Protein AF-A0A7X8J1Q0-F1 (afdb_monomer_lite)

Structure (mmCIF, N/CA/C/O backbone):
data_AF-A0A7X8J1Q0-F1
#
_entry.id   AF-A0A7X8J1Q0-F1
#
loop_
_atom_site.group_PDB
_atom_site.id
_atom_site.type_symbol
_atom_site.label_atom_id
_atom_site.label_alt_id
_atom_site.label_comp_id
_atom_site.label_asym_id
_atom_site.label_entity_id
_atom_site.label_seq_id
_atom_site.pdbx_PDB_ins_code
_atom_site.Cartn_x
_atom_site.Cartn_y
_atom_site.Cartn_z
_atom_site.occupancy
_atom_site.B_iso_or_equiv
_atom_site.auth_seq_id
_atom_site.auth_comp_id
_atom_site.auth_asym_id
_atom_site.auth_atom_id
_atom_site.pdbx_PDB_model_num
ATOM 1 N N . MET A 1 1 ? -10.891 8.893 -13.726 1.00 70.25 1 MET A N 1
ATOM 2 C CA . MET A 1 1 ? -10.120 7.751 -13.222 1.00 70.25 1 MET A CA 1
ATOM 3 C C . MET A 1 1 ? -11.018 7.133 -12.205 1.00 70.25 1 MET A C 1
ATOM 5 O O . MET A 1 1 ? -11.056 7.596 -11.059 1.00 70.25 1 MET A O 1
ATOM 9 N N . SER A 1 2 ? -11.825 6.200 -12.671 1.00 77.00 2 SER A N 1
ATOM 10 C CA . SER A 1 2 ? -12.877 5.608 -11.888 1.00 77.00 2 SER A CA 1
ATOM 11 C C . SER A 1 2 ? -12.334 4.357 -11.219 1.00 77.00 2 SER A C 1
ATOM 13 O O . SER A 1 2 ? -11.531 3.599 -11.759 1.00 77.00 2 SER A O 1
ATOM 15 N N . VAL A 1 3 ? -12.739 4.186 -9.970 1.00 80.25 3 VAL A N 1
ATOM 16 C CA . VAL A 1 3 ? -12.579 2.913 -9.289 1.00 80.25 3 VAL A CA 1
ATOM 17 C C . VAL A 1 3 ? -13.984 2.402 -9.065 1.00 80.25 3 VAL A C 1
ATOM 19 O O . VAL A 1 3 ? -14.780 3.057 -8.381 1.00 80.25 3 VAL A O 1
ATOM 22 N N . LYS A 1 4 ? -14.296 1.250 -9.640 1.00 81.38 4 LYS A N 1
ATOM 23 C CA . LYS A 1 4 ? -15.624 0.649 -9.577 1.00 81.38 4 LYS A CA 1
ATOM 24 C C . LYS A 1 4 ? -15.552 -0.641 -8.777 1.00 81.38 4 LYS A C 1
ATOM 26 O O . LYS A 1 4 ? -14.692 -1.478 -9.018 1.00 81.38 4 LYS A O 1
ATOM 31 N N . GLU A 1 5 ? -16.432 -0.792 -7.793 1.00 84.94 5 GLU A N 1
ATOM 32 C CA . GLU A 1 5 ? -16.617 -2.090 -7.139 1.00 84.94 5 GLU A CA 1
ATOM 33 C C . GLU A 1 5 ? -17.405 -2.980 -8.108 1.00 84.94 5 GLU A C 1
ATOM 35 O O . GLU A 1 5 ? -18.504 -2.610 -8.521 1.00 84.94 5 GLU A O 1
ATOM 40 N N . LEU A 1 6 ? -16.820 -4.105 -8.522 1.00 77.94 6 LEU A N 1
ATOM 41 C CA . LEU A 1 6 ? -17.455 -5.063 -9.431 1.00 77.94 6 LEU A CA 1
ATOM 42 C C . LEU A 1 6 ? -18.197 -6.164 -8.677 1.00 77.94 6 LEU A C 1
ATOM 44 O O . LEU A 1 6 ? -19.258 -6.604 -9.110 1.00 77.94 6 LEU A O 1
ATOM 48 N N . ALA A 1 7 ? -17.627 -6.624 -7.563 1.00 75.56 7 ALA A N 1
ATOM 49 C CA . ALA A 1 7 ? -18.198 -7.687 -6.751 1.00 75.56 7 ALA A CA 1
ATOM 50 C C . ALA A 1 7 ? -17.800 -7.526 -5.283 1.00 75.56 7 ALA A C 1
ATOM 52 O O . ALA A 1 7 ? -16.732 -7.001 -4.965 1.00 75.56 7 ALA A O 1
ATOM 53 N N . SER A 1 8 ? -18.650 -8.030 -4.393 1.00 81.25 8 SER A N 1
ATOM 54 C CA . SER A 1 8 ? -18.419 -8.048 -2.952 1.00 81.25 8 SER A CA 1
ATOM 55 C C . SER A 1 8 ? -19.031 -9.310 -2.360 1.00 81.25 8 SER A C 1
ATOM 57 O O . SER A 1 8 ? -20.163 -9.667 -2.683 1.00 81.25 8 SER A O 1
ATOM 59 N N . THR A 1 9 ? -18.278 -10.004 -1.513 1.00 72.00 9 THR A N 1
ATOM 60 C CA . THR A 1 9 ? -18.742 -11.192 -0.795 1.00 72.00 9 THR A CA 1
ATOM 61 C C . THR A 1 9 ? -18.182 -11.223 0.624 1.00 72.00 9 THR A C 1
ATOM 63 O O . THR A 1 9 ? -17.178 -10.573 0.927 1.00 72.00 9 THR A O 1
ATOM 66 N N . LYS A 1 10 ? -18.835 -11.973 1.513 1.00 73.50 10 LYS A N 1
ATOM 67 C CA . LYS A 1 10 ? -18.323 -12.272 2.854 1.00 73.50 10 LYS A CA 1
ATOM 68 C C . LYS A 1 10 ? -17.929 -13.742 2.925 1.00 73.50 10 LYS A C 1
ATOM 70 O O . LYS A 1 10 ? -18.765 -14.608 2.691 1.00 73.50 10 LYS A O 1
ATOM 75 N N . LEU A 1 11 ? -16.680 -14.013 3.291 1.00 55.28 11 LEU A N 1
ATOM 76 C CA . LEU A 1 11 ? -16.155 -15.363 3.491 1.00 55.28 11 LEU A CA 1
ATOM 77 C C . LEU A 1 11 ? -15.469 -15.427 4.857 1.00 55.28 11 LEU A C 1
ATOM 79 O O . LEU A 1 11 ? -14.541 -14.666 5.103 1.00 55.28 11 LEU A O 1
ATOM 83 N N . ASN A 1 12 ? -15.922 -16.309 5.753 1.00 55.84 12 ASN A N 1
ATOM 84 C CA . ASN A 1 12 ? -15.346 -16.482 7.098 1.00 55.84 12 ASN A CA 1
ATOM 85 C C . ASN A 1 12 ? -15.169 -15.154 7.865 1.00 55.84 12 ASN A C 1
ATOM 87 O O . ASN A 1 12 ? -14.100 -14.870 8.396 1.00 55.84 12 ASN A O 1
ATOM 91 N N . SER A 1 13 ? -16.208 -14.311 7.870 1.00 56.06 13 SER A N 1
ATOM 92 C CA . SER A 1 13 ? -16.207 -12.961 8.469 1.00 56.06 13 SER A CA 1
ATOM 93 C C . SER A 1 13 ? -15.290 -11.926 7.795 1.00 56.06 13 SER A C 1
ATOM 95 O O . SER A 1 13 ? -15.323 -10.755 8.173 1.00 56.06 13 SER A O 1
ATOM 97 N N . LEU A 1 14 ? -14.544 -12.300 6.752 1.00 53.38 14 LEU A N 1
ATOM 98 C CA . LEU A 1 14 ? -13.766 -11.382 5.923 1.00 53.38 14 LEU A CA 1
ATOM 99 C C . LEU A 1 14 ? -14.629 -10.836 4.787 1.00 53.38 14 LEU A C 1
ATOM 101 O O . LEU A 1 14 ? -15.338 -11.577 4.107 1.00 53.38 14 LEU A O 1
ATOM 105 N N . THR A 1 15 ? -14.557 -9.525 4.568 1.00 64.81 15 THR A N 1
ATOM 106 C CA . THR A 1 15 ? -15.192 -8.885 3.411 1.00 64.81 15 THR A CA 1
ATOM 107 C C . THR A 1 15 ? -14.202 -8.882 2.254 1.00 64.81 15 THR A C 1
ATOM 109 O O . THR A 1 15 ? -13.148 -8.258 2.348 1.00 64.81 15 THR A O 1
ATOM 112 N N . VAL A 1 16 ? -14.543 -9.572 1.168 1.00 64.44 16 VAL A N 1
ATOM 113 C CA . VAL A 1 16 ? -13.736 -9.659 -0.053 1.00 64.44 16 VAL A CA 1
ATOM 114 C C . VAL A 1 16 ? -14.406 -8.824 -1.130 1.00 64.44 16 VAL A C 1
ATOM 116 O O . VAL A 1 16 ? -15.587 -9.012 -1.419 1.00 64.44 16 VAL A O 1
ATOM 119 N N . LYS A 1 17 ? -13.652 -7.901 -1.727 1.00 71.31 17 LYS A N 1
ATOM 120 C CA . LYS A 1 17 ? -14.151 -6.978 -2.746 1.00 71.31 17 LYS A CA 1
ATOM 121 C C . LYS A 1 17 ? -13.265 -7.014 -3.978 1.00 71.31 17 LYS A C 1
ATOM 123 O O . LYS A 1 17 ? -12.043 -6.982 -3.862 1.00 71.31 17 LYS A O 1
ATOM 128 N N . LEU A 1 18 ? -13.897 -7.055 -5.145 1.00 69.44 18 LEU A N 1
ATOM 129 C CA . LEU A 1 18 ? -13.244 -6.923 -6.437 1.00 69.44 18 LEU A CA 1
ATOM 130 C C . LEU A 1 18 ? -13.446 -5.500 -6.945 1.00 69.44 18 LEU A C 1
ATOM 132 O O . LEU A 1 18 ? -14.582 -5.039 -7.073 1.00 69.44 18 LEU A O 1
ATOM 136 N N . PHE A 1 19 ? -12.342 -4.834 -7.264 1.00 73.81 19 PHE A N 1
ATOM 137 C CA . PHE A 1 19 ? -12.351 -3.504 -7.851 1.00 73.81 19 PHE A CA 1
ATOM 138 C C . PHE A 1 19 ? -11.802 -3.543 -9.268 1.00 73.81 19 PHE A C 1
ATOM 140 O O . PHE A 1 19 ? -10.806 -4.207 -9.542 1.00 73.81 19 PHE A O 1
ATOM 147 N N . GLU A 1 20 ? -12.443 -2.780 -10.137 1.00 73.56 20 GLU A N 1
ATOM 148 C CA . GLU A 1 20 ? -11.920 -2.402 -11.436 1.00 73.56 20 GLU A CA 1
ATOM 149 C C . GLU A 1 20 ? -11.358 -0.991 -11.353 1.00 73.56 20 GLU A C 1
ATOM 151 O O . GLU A 1 20 ? -11.940 -0.102 -10.717 1.00 73.56 20 GLU A O 1
ATOM 156 N N . TYR A 1 21 ? -10.195 -0.821 -11.969 1.00 74.94 21 TYR A N 1
ATOM 157 C CA . TYR A 1 21 ? -9.492 0.441 -12.050 1.00 74.94 21 TYR A CA 1
ATOM 158 C C . TYR A 1 21 ? -9.427 0.829 -13.516 1.00 74.94 21 TYR A C 1
ATOM 160 O O . TYR A 1 21 ? -8.667 0.216 -14.265 1.00 74.94 21 TYR A O 1
ATOM 168 N N . ASP A 1 22 ? -10.232 1.812 -13.908 1.00 70.31 22 ASP A N 1
ATOM 169 C CA . ASP A 1 22 ? -10.373 2.172 -15.311 1.00 70.31 22 ASP A CA 1
ATOM 170 C C . ASP A 1 22 ? -9.905 3.604 -15.587 1.00 70.31 22 ASP A C 1
ATOM 172 O O . ASP A 1 22 ? -10.024 4.534 -14.768 1.00 70.31 22 ASP A O 1
ATOM 176 N N . ILE A 1 23 ? -9.307 3.766 -16.762 1.00 73.56 23 ILE A N 1
ATOM 177 C CA . ILE A 1 23 ? -8.795 5.041 -17.245 1.00 73.56 23 ILE A CA 1
ATOM 178 C C . ILE A 1 23 ? -9.824 5.590 -18.222 1.00 73.56 23 ILE A C 1
ATOM 180 O O . ILE A 1 23 ? -9.695 5.484 -19.435 1.00 73.56 23 ILE A O 1
ATOM 184 N N . ASP A 1 24 ? -10.861 6.200 -17.654 1.00 76.69 24 ASP A N 1
ATOM 185 C CA . ASP A 1 24 ? -12.049 6.611 -18.414 1.00 76.69 24 ASP A CA 1
ATOM 186 C C . ASP A 1 24 ? -11.771 7.727 -19.441 1.00 76.69 24 ASP A C 1
ATOM 188 O O . ASP A 1 24 ? -12.593 7.983 -20.317 1.00 76.69 24 ASP A O 1
ATOM 192 N N . ASN A 1 25 ? -10.660 8.464 -19.295 1.00 80.25 25 ASN A N 1
ATOM 193 C CA . ASN A 1 25 ? -10.288 9.574 -20.176 1.00 80.25 25 ASN A CA 1
ATOM 194 C C . ASN A 1 25 ? -8.794 9.949 -20.077 1.00 80.25 25 ASN A C 1
ATOM 196 O O . ASN A 1 25 ? -8.066 9.505 -19.189 1.00 80.25 25 ASN A O 1
ATOM 200 N N . GLU A 1 26 ? -8.342 10.829 -20.972 1.00 81.06 26 GLU A N 1
ATOM 201 C CA . GLU A 1 26 ? -6.948 11.290 -21.056 1.00 81.06 26 GLU A CA 1
ATOM 202 C C . GLU A 1 26 ? -6.466 12.042 -19.801 1.00 81.06 26 GLU A C 1
ATOM 204 O O . GLU A 1 26 ? -5.317 11.884 -19.380 1.00 81.06 26 GLU A O 1
ATOM 209 N N . GLN A 1 27 ? -7.346 12.800 -19.137 1.00 84.12 27 GLN A N 1
ATOM 210 C CA . GLN A 1 27 ? -7.003 13.471 -17.877 1.00 84.12 27 GLN A CA 1
ATOM 211 C C . GLN A 1 27 ? -6.691 12.447 -16.781 1.00 84.12 27 GLN A C 1
ATOM 213 O O . GLN A 1 27 ? -5.693 12.548 -16.079 1.00 84.12 27 GLN A O 1
ATOM 218 N N . SER A 1 28 ? -7.504 11.398 -16.700 1.00 80.25 28 SER A N 1
ATOM 219 C CA . SER A 1 28 ? -7.342 10.286 -15.761 1.00 80.25 28 SER A CA 1
ATOM 220 C C . SER A 1 28 ? -6.009 9.573 -15.940 1.00 80.25 28 SER A C 1
ATOM 222 O O . SER A 1 28 ? -5.351 9.218 -14.963 1.00 80.25 28 SER A O 1
ATOM 224 N N . PHE A 1 29 ? -5.615 9.378 -17.199 1.00 78.75 29 PHE A N 1
ATOM 225 C CA . PHE A 1 29 ? -4.323 8.811 -17.553 1.00 78.75 29 PHE A CA 1
ATOM 226 C C . PHE A 1 29 ? -3.177 9.721 -17.107 1.00 78.75 29 PHE A C 1
ATOM 228 O O . PHE A 1 29 ? -2.198 9.258 -16.520 1.00 78.75 29 PHE A O 1
ATOM 235 N N . THR A 1 30 ? -3.316 11.021 -17.366 1.00 82.12 30 THR A N 1
ATOM 236 C CA . THR A 1 30 ? -2.327 12.036 -17.001 1.00 82.12 30 THR A CA 1
ATOM 237 C C . THR A 1 30 ? -2.135 12.091 -15.488 1.00 82.12 30 THR A C 1
ATOM 239 O O . THR A 1 30 ? -1.001 11.972 -15.026 1.00 82.12 30 THR A O 1
ATOM 242 N N . ASP A 1 31 ? -3.219 12.123 -14.712 1.00 85.12 31 ASP A N 1
ATOM 243 C CA . ASP A 1 31 ? -3.175 12.121 -13.246 1.00 85.12 31 ASP A CA 1
ATOM 244 C C . ASP A 1 31 ? -2.466 10.872 -12.699 1.00 85.12 31 ASP A C 1
ATOM 246 O O . ASP A 1 31 ? -1.634 10.956 -11.791 1.00 85.12 31 ASP A O 1
ATOM 250 N N . LEU A 1 32 ? -2.764 9.692 -13.263 1.00 83.38 32 LEU A N 1
ATOM 251 C CA . LEU A 1 32 ? -2.121 8.441 -12.856 1.00 83.38 32 LEU A CA 1
ATOM 252 C C . LEU A 1 32 ? -0.625 8.463 -13.146 1.00 83.38 32 LEU A C 1
ATOM 254 O O . LEU A 1 32 ? 0.198 8.087 -12.309 1.00 83.38 32 LEU A O 1
ATOM 258 N N . LYS A 1 33 ? -0.270 8.909 -14.350 1.00 80.12 33 LYS A N 1
ATOM 259 C CA . LYS A 1 33 ? 1.114 9.036 -14.786 1.00 80.12 33 LYS A CA 1
ATOM 260 C C . LYS A 1 33 ? 1.877 9.995 -13.878 1.00 80.12 33 LYS A C 1
ATOM 262 O O . LYS A 1 33 ? 2.978 9.663 -13.447 1.00 80.12 33 LYS A O 1
ATOM 267 N N . GLU A 1 34 ? 1.307 11.151 -13.557 1.00 85.12 34 GLU A N 1
ATOM 268 C CA . GLU A 1 34 ? 1.914 12.123 -12.648 1.00 85.12 34 GLU A CA 1
ATOM 269 C C . GLU A 1 34 ? 2.101 11.558 -11.239 1.00 85.12 34 GLU A C 1
ATOM 271 O O . GLU A 1 34 ? 3.189 11.687 -10.668 1.00 85.12 34 GLU A O 1
ATOM 276 N N . TYR A 1 35 ? 1.085 10.871 -10.709 1.00 86.31 35 TYR A N 1
ATOM 277 C CA . TYR A 1 35 ? 1.158 10.181 -9.422 1.00 86.31 35 TYR A CA 1
ATOM 278 C C . TYR A 1 35 ? 2.313 9.171 -9.386 1.00 86.31 35 TYR A C 1
ATOM 280 O O . TYR A 1 35 ? 3.172 9.241 -8.501 1.00 86.31 35 TYR A O 1
ATOM 288 N N . LEU A 1 36 ? 2.395 8.281 -10.380 1.00 81.38 36 LEU A N 1
ATOM 289 C CA . LEU A 1 36 ? 3.453 7.272 -10.458 1.00 81.38 36 LEU A CA 1
ATOM 290 C C . LEU A 1 36 ? 4.834 7.922 -10.613 1.00 81.38 36 LEU A C 1
ATOM 292 O O . LEU A 1 36 ? 5.757 7.591 -9.873 1.00 81.38 36 LEU A O 1
ATOM 296 N N . VAL A 1 37 ? 4.986 8.912 -11.497 1.00 78.25 37 VAL A N 1
ATOM 297 C CA . VAL A 1 37 ? 6.258 9.637 -11.674 1.00 78.25 37 VAL A CA 1
ATOM 298 C C . VAL A 1 37 ? 6.705 10.305 -10.370 1.00 78.25 37 VAL A C 1
ATOM 300 O O . VAL A 1 37 ? 7.896 10.288 -10.039 1.00 78.25 37 VAL A O 1
ATOM 303 N N . LYS A 1 38 ? 5.775 10.887 -9.605 1.00 83.12 38 LYS A N 1
ATOM 304 C CA . LYS A 1 38 ? 6.064 11.489 -8.299 1.00 83.12 38 LYS A CA 1
ATOM 305 C C . LYS A 1 38 ? 6.535 10.438 -7.289 1.00 83.12 38 LYS A C 1
ATOM 307 O O . LYS A 1 38 ? 7.579 10.647 -6.663 1.00 83.12 38 LYS A O 1
ATOM 312 N N . LYS A 1 39 ? 5.829 9.307 -7.176 1.00 82.38 39 LYS A N 1
ATOM 313 C CA . LYS A 1 39 ? 6.200 8.185 -6.294 1.00 82.38 39 LYS A CA 1
ATOM 314 C C . LYS A 1 39 ? 7.593 7.644 -6.618 1.00 82.38 39 LYS A C 1
ATOM 316 O O . LYS A 1 39 ? 8.406 7.431 -5.719 1.00 82.38 39 LYS A O 1
ATOM 321 N N . ILE A 1 40 ? 7.930 7.527 -7.898 1.00 74.50 40 ILE A N 1
ATOM 322 C CA . ILE A 1 40 ? 9.231 7.025 -8.366 1.00 74.50 40 ILE A CA 1
ATOM 323 C C . ILE A 1 40 ? 10.365 7.972 -7.976 1.00 74.50 40 ILE A C 1
ATOM 325 O O . ILE A 1 40 ? 11.361 7.552 -7.385 1.00 74.50 40 ILE A O 1
ATOM 329 N N . LYS A 1 41 ? 10.191 9.275 -8.227 1.00 74.12 41 LYS A N 1
ATOM 330 C CA . LYS A 1 41 ? 11.186 10.292 -7.852 1.00 74.12 41 LYS A CA 1
ATOM 331 C C . LYS A 1 41 ? 11.449 10.320 -6.345 1.00 74.12 41 LYS A C 1
ATOM 333 O O . LYS A 1 41 ? 12.592 10.499 -5.928 1.00 74.12 41 LYS A O 1
ATOM 338 N N . LYS A 1 42 ? 10.406 10.164 -5.527 1.00 74.75 42 LYS A N 1
ATOM 339 C CA . LYS A 1 42 ? 10.502 10.295 -4.067 1.00 74.75 42 LYS A CA 1
ATOM 340 C C . LYS A 1 42 ? 10.967 9.031 -3.355 1.00 74.75 42 LYS A C 1
ATOM 342 O O . LYS A 1 42 ? 11.782 9.135 -2.441 1.00 74.75 42 LYS A O 1
ATOM 347 N N . SER A 1 43 ? 10.511 7.862 -3.802 1.00 69.38 43 SER A N 1
ATOM 348 C CA . SER A 1 43 ? 10.904 6.567 -3.229 1.00 69.38 43 SER A CA 1
ATOM 349 C C . SER A 1 43 ? 12.392 6.275 -3.396 1.00 69.38 43 SER A C 1
ATOM 351 O O . SER A 1 43 ? 12.930 5.429 -2.683 1.00 69.38 43 SER A O 1
ATOM 353 N N . LYS A 1 44 ? 13.073 6.974 -4.321 1.00 65.88 44 LYS A N 1
ATOM 354 C CA . LYS A 1 44 ? 14.489 6.746 -4.637 1.00 65.88 44 LYS A CA 1
ATOM 355 C C . LYS A 1 44 ? 14.744 5.260 -4.903 1.00 65.88 44 LYS A C 1
ATOM 357 O O . LYS A 1 44 ? 15.780 4.727 -4.530 1.00 65.88 44 LYS A O 1
ATOM 362 N N . VAL A 1 45 ? 13.789 4.603 -5.561 1.00 61.91 45 VAL A N 1
ATOM 363 C CA . VAL A 1 45 ? 13.775 3.164 -5.871 1.00 61.91 45 VAL A CA 1
ATOM 364 C C . VAL A 1 45 ? 15.027 2.700 -6.642 1.00 61.91 45 VAL A C 1
ATOM 366 O O . VAL A 1 45 ? 15.369 1.523 -6.612 1.00 61.91 45 VAL A O 1
ATOM 369 N N . HIS A 1 46 ? 15.748 3.632 -7.278 1.00 57.88 46 HIS A N 1
ATOM 370 C CA . HIS A 1 46 ? 17.015 3.399 -7.985 1.00 57.88 46 HIS A CA 1
ATOM 371 C C . HIS A 1 46 ? 18.274 3.779 -7.187 1.00 57.88 46 HIS A C 1
ATOM 373 O O . HIS A 1 46 ? 19.385 3.628 -7.691 1.00 57.88 46 HIS A O 1
ATOM 379 N N . ASN A 1 47 ? 18.142 4.282 -5.957 1.00 59.00 47 ASN A N 1
ATOM 380 C CA . ASN A 1 47 ? 19.285 4.630 -5.119 1.00 59.00 47 ASN A CA 1
ATOM 381 C C . ASN A 1 47 ? 19.798 3.385 -4.405 1.00 59.00 47 ASN A C 1
ATOM 383 O O . ASN A 1 47 ? 19.469 3.119 -3.252 1.00 59.00 47 ASN A O 1
ATOM 387 N N . VAL A 1 48 ? 20.639 2.635 -5.101 1.00 58.28 48 VAL A N 1
ATOM 388 C CA . VAL A 1 48 ? 21.321 1.481 -4.528 1.00 58.28 48 VAL A CA 1
ATOM 389 C C . VAL A 1 48 ? 22.430 1.980 -3.611 1.00 58.28 48 VAL A C 1
ATOM 391 O O . VAL A 1 48 ? 23.295 2.756 -4.023 1.00 58.28 48 VAL A O 1
ATOM 394 N N . ASN A 1 49 ? 22.409 1.556 -2.347 1.00 59.34 49 ASN A N 1
ATOM 395 C CA . ASN A 1 49 ? 23.497 1.849 -1.424 1.00 59.34 49 ASN A CA 1
ATOM 396 C C . ASN A 1 49 ? 24.706 0.961 -1.751 1.00 59.34 49 ASN A C 1
ATOM 398 O O . ASN A 1 49 ? 24.858 -0.141 -1.231 1.00 59.34 49 ASN A O 1
ATOM 402 N N . LEU A 1 50 ? 25.581 1.463 -2.619 1.00 60.59 50 LEU A N 1
ATOM 403 C CA . LEU A 1 50 ? 26.790 0.766 -3.067 1.00 60.59 50 LEU A CA 1
ATOM 404 C C . LEU A 1 50 ? 27.889 0.695 -1.985 1.00 60.59 50 LEU A C 1
ATOM 406 O O . LEU A 1 50 ? 28.938 0.100 -2.213 1.00 60.59 50 LEU A O 1
ATOM 410 N N . ASN A 1 51 ? 27.670 1.267 -0.794 1.00 57.75 51 ASN A N 1
ATOM 411 C CA . ASN A 1 51 ? 28.656 1.250 0.294 1.00 57.75 51 ASN A CA 1
ATOM 412 C C . ASN A 1 51 ? 28.622 -0.032 1.141 1.00 57.75 51 ASN A C 1
ATOM 414 O O . ASN A 1 51 ? 29.428 -0.158 2.060 1.00 57.75 51 ASN A O 1
ATOM 418 N N . TYR A 1 52 ? 27.724 -0.980 0.850 1.00 55.09 52 TYR A N 1
ATOM 419 C CA . TYR A 1 52 ? 27.510 -2.177 1.675 1.00 55.09 52 TYR A CA 1
ATOM 420 C C . TYR A 1 52 ? 28.782 -3.021 1.885 1.00 55.09 52 TYR A C 1
ATOM 422 O O . TYR A 1 52 ? 28.972 -3.605 2.945 1.00 55.09 52 TYR A O 1
ATOM 430 N N . TYR A 1 53 ? 29.699 -3.025 0.913 1.00 58.03 53 TYR A N 1
ATOM 431 C CA . TYR A 1 53 ? 30.941 -3.807 0.970 1.00 58.03 53 TYR A CA 1
ATOM 432 C C . TYR A 1 53 ? 32.196 -2.964 1.255 1.00 58.03 53 TYR A C 1
ATOM 434 O O . TYR A 1 53 ? 33.311 -3.463 1.136 1.00 58.03 53 TYR A O 1
ATOM 442 N N . GLY A 1 54 ? 32.044 -1.688 1.628 1.00 55.31 54 GLY A N 1
ATOM 443 C CA . GLY A 1 54 ? 33.140 -0.736 1.837 1.00 55.31 54 GLY A CA 1
ATOM 444 C C . GLY A 1 54 ? 33.940 -0.961 3.124 1.00 55.31 54 GLY A C 1
ATOM 445 O O . GLY A 1 54 ? 33.952 -0.108 4.007 1.00 55.31 54 GLY A O 1
ATOM 446 N N . SER A 1 55 ? 34.634 -2.093 3.242 1.00 59.62 55 SER A N 1
ATOM 447 C CA . SER A 1 55 ? 35.704 -2.257 4.232 1.00 59.62 55 SER A CA 1
ATOM 448 C C . SER A 1 55 ? 36.851 -1.290 3.914 1.00 59.62 55 SER A C 1
ATOM 450 O O . SER A 1 55 ? 37.293 -1.208 2.766 1.00 59.62 55 SER A O 1
ATOM 452 N N . LYS A 1 56 ? 37.378 -0.593 4.934 1.00 62.19 56 LYS A N 1
ATOM 453 C CA . LYS A 1 56 ? 38.521 0.340 4.808 1.00 62.19 56 LYS A CA 1
ATOM 454 C C . LYS A 1 56 ? 39.785 -0.308 4.213 1.00 62.19 56 LYS A C 1
ATOM 456 O O . LYS A 1 56 ? 40.684 0.412 3.797 1.00 62.19 56 LYS A O 1
ATOM 461 N N . ASN A 1 57 ? 39.839 -1.641 4.160 1.00 70.62 57 ASN A N 1
ATOM 462 C CA . ASN A 1 57 ? 41.001 -2.415 3.723 1.00 70.62 57 ASN A CA 1
ATOM 463 C C . ASN A 1 57 ? 40.924 -2.881 2.257 1.00 70.62 57 ASN A C 1
ATOM 465 O O . ASN A 1 57 ? 41.820 -3.584 1.797 1.00 70.62 57 ASN A O 1
ATOM 469 N N . LEU A 1 58 ? 39.860 -2.546 1.519 1.00 75.25 58 LEU A N 1
ATOM 470 C CA . LEU A 1 58 ? 39.710 -2.961 0.122 1.00 75.25 58 LEU A CA 1
ATOM 471 C C . LEU A 1 58 ? 40.344 -1.961 -0.849 1.00 75.25 58 LEU A C 1
ATOM 473 O O . LEU A 1 58 ? 40.291 -0.749 -0.654 1.00 75.25 58 LEU A O 1
ATOM 477 N N . ASN A 1 59 ? 40.909 -2.483 -1.941 1.00 80.88 59 ASN A N 1
ATOM 478 C CA . ASN A 1 59 ? 41.510 -1.671 -2.997 1.00 80.88 59 ASN A CA 1
ATOM 479 C C . ASN A 1 59 ? 40.459 -0.714 -3.619 1.00 80.88 59 ASN A C 1
ATOM 481 O O . ASN A 1 59 ? 39.451 -1.194 -4.151 1.00 80.88 59 ASN A O 1
ATOM 485 N N . PRO A 1 60 ? 40.692 0.616 -3.641 1.00 82.00 60 PRO A N 1
ATOM 486 C CA . PRO A 1 60 ? 39.725 1.591 -4.156 1.00 82.00 60 PRO A CA 1
ATOM 487 C C . PRO A 1 60 ? 39.318 1.374 -5.621 1.00 82.00 60 PRO A C 1
ATOM 489 O O . PRO A 1 60 ? 38.166 1.599 -5.995 1.00 82.00 60 PRO A O 1
ATOM 492 N N . THR A 1 61 ? 40.240 0.909 -6.467 1.00 84.38 61 THR A N 1
ATOM 493 C CA . THR A 1 61 ? 39.972 0.616 -7.881 1.00 84.38 61 THR A CA 1
ATOM 494 C C . THR A 1 61 ? 39.052 -0.590 -8.038 1.00 84.38 61 THR A C 1
ATOM 496 O O . THR A 1 61 ? 38.166 -0.579 -8.895 1.00 84.38 61 THR A O 1
ATOM 499 N N . PHE A 1 62 ? 39.230 -1.616 -7.201 1.00 82.38 62 PHE A N 1
ATOM 500 C CA . PHE A 1 62 ? 38.325 -2.762 -7.153 1.00 82.38 62 PHE A CA 1
ATOM 501 C C . PHE A 1 62 ? 36.928 -2.333 -6.696 1.00 82.38 62 PHE A C 1
ATOM 503 O O . PHE A 1 62 ? 35.958 -2.621 -7.391 1.00 82.38 62 PHE A O 1
ATOM 510 N N . VAL A 1 63 ? 36.837 -1.574 -5.596 1.00 78.06 63 VAL A N 1
ATOM 511 C CA . VAL A 1 63 ? 35.561 -1.062 -5.063 1.00 78.06 63 VAL A CA 1
ATOM 512 C C . VAL A 1 63 ? 34.810 -0.257 -6.125 1.00 78.06 63 VAL A C 1
ATOM 514 O O . VAL A 1 63 ? 33.621 -0.479 -6.334 1.00 78.06 63 VAL A O 1
ATOM 517 N N . LYS A 1 64 ? 35.503 0.618 -6.866 1.00 80.38 64 LYS A N 1
ATOM 518 C CA . LYS A 1 64 ? 34.898 1.384 -7.963 1.00 80.38 64 LYS A CA 1
ATOM 519 C C . LYS A 1 64 ? 34.318 0.477 -9.057 1.00 80.38 64 LYS A C 1
ATOM 521 O O . LYS A 1 64 ? 33.146 0.619 -9.394 1.00 80.38 64 LYS A O 1
ATOM 526 N N . LYS A 1 65 ? 35.106 -0.467 -9.589 1.00 81.94 65 LYS A N 1
ATOM 527 C CA . LYS A 1 65 ? 34.647 -1.386 -10.650 1.00 81.94 65 LYS A CA 1
ATOM 528 C C . LYS A 1 65 ? 33.509 -2.293 -10.181 1.00 81.94 65 LYS A C 1
ATOM 530 O O . LYS A 1 65 ? 32.581 -2.551 -10.940 1.00 81.94 65 LYS A O 1
ATOM 535 N N . PHE A 1 66 ? 33.575 -2.768 -8.940 1.00 77.31 66 PHE A N 1
ATOM 536 C CA . PHE A 1 66 ? 32.522 -3.575 -8.335 1.00 77.31 66 PHE A CA 1
ATOM 537 C C . PHE A 1 66 ? 31.218 -2.777 -8.219 1.00 77.31 66 PHE A C 1
ATOM 539 O O . PHE A 1 66 ? 30.181 -3.238 -8.685 1.00 77.31 66 PHE A O 1
ATOM 546 N N . ASN A 1 67 ? 31.281 -1.546 -7.707 1.00 74.94 67 ASN A N 1
ATOM 547 C CA . ASN A 1 67 ? 30.125 -0.656 -7.598 1.00 74.94 67 ASN A CA 1
ATOM 548 C C . ASN A 1 67 ? 29.506 -0.328 -8.965 1.00 74.94 67 ASN A C 1
ATOM 550 O O . ASN A 1 67 ? 28.284 -0.309 -9.089 1.00 74.94 67 ASN A O 1
ATOM 554 N N . GLU A 1 68 ? 30.325 -0.129 -10.002 1.00 77.69 68 GLU A N 1
ATOM 555 C CA . GLU A 1 68 ? 29.850 0.046 -11.381 1.00 77.69 68 GLU A CA 1
ATOM 556 C C . GLU A 1 68 ? 29.107 -1.195 -11.904 1.00 77.69 68 GLU A C 1
ATOM 558 O O . GLU A 1 68 ? 28.075 -1.058 -12.561 1.00 77.69 68 GLU A O 1
ATOM 563 N N . GLN A 1 69 ? 29.600 -2.405 -11.616 1.00 76.38 69 GLN A N 1
ATOM 564 C CA . GLN A 1 69 ? 28.921 -3.648 -12.001 1.00 76.38 69 GLN A CA 1
ATOM 565 C C . GLN A 1 69 ? 27.623 -3.844 -11.221 1.00 76.38 69 GLN A C 1
ATOM 567 O O . GLN A 1 69 ? 26.587 -4.110 -11.821 1.00 76.38 69 GLN A O 1
ATOM 572 N N . VAL A 1 70 ? 27.641 -3.634 -9.904 1.00 72.25 70 VAL A N 1
ATOM 573 C CA . VAL A 1 70 ? 26.436 -3.708 -9.074 1.00 72.25 70 VAL A CA 1
ATOM 574 C C . VAL A 1 70 ? 25.380 -2.729 -9.578 1.00 72.25 70 VAL A C 1
ATOM 576 O O . VAL A 1 70 ? 24.245 -3.143 -9.796 1.00 72.25 70 VAL A O 1
ATOM 579 N N . ALA A 1 71 ? 25.737 -1.469 -9.844 1.00 70.44 71 ALA A N 1
ATOM 580 C CA . ALA A 1 71 ? 24.805 -0.471 -10.371 1.00 70.44 71 ALA A CA 1
ATOM 581 C C . ALA A 1 71 ? 24.160 -0.907 -11.700 1.00 70.44 71 ALA A C 1
ATOM 583 O O . ALA A 1 71 ? 22.957 -0.745 -11.875 1.00 70.44 71 ALA A O 1
ATOM 584 N N . LYS A 1 72 ? 24.927 -1.518 -12.614 1.00 71.25 72 LYS A N 1
ATOM 585 C CA . LYS A 1 72 ? 24.405 -2.016 -13.901 1.00 71.25 72 LYS A CA 1
ATOM 586 C C . LYS A 1 72 ? 23.373 -3.137 -13.764 1.00 71.25 72 LYS A C 1
ATOM 588 O O . LYS A 1 72 ? 22.502 -3.243 -14.617 1.00 71.25 72 LYS A O 1
ATOM 593 N N . ILE A 1 73 ? 23.506 -3.993 -12.751 1.00 66.56 73 ILE A N 1
ATOM 594 C CA . ILE A 1 73 ? 22.625 -5.158 -12.557 1.00 66.56 73 ILE A CA 1
ATOM 595 C C . ILE A 1 73 ? 21.413 -4.773 -11.688 1.00 66.56 73 ILE A C 1
ATOM 597 O O . ILE A 1 73 ? 20.314 -5.287 -11.878 1.00 66.56 73 ILE A O 1
ATOM 601 N N . THR A 1 74 ? 21.607 -3.869 -10.724 1.00 57.72 74 THR A N 1
ATOM 602 C CA . THR A 1 74 ? 20.590 -3.496 -9.725 1.00 57.72 74 THR A CA 1
ATOM 603 C C . THR A 1 74 ? 19.598 -2.442 -10.205 1.00 57.72 74 THR A C 1
ATOM 605 O O . THR A 1 74 ? 18.448 -2.443 -9.762 1.00 57.72 74 THR A O 1
ATOM 608 N N . ILE A 1 75 ? 20.017 -1.556 -11.108 1.00 61.59 75 ILE A N 1
ATOM 609 C CA . ILE A 1 75 ? 19.125 -0.601 -11.761 1.00 61.59 75 ILE A CA 1
ATOM 610 C C . ILE A 1 75 ? 18.384 -1.359 -12.876 1.00 61.59 75 ILE A C 1
ATOM 612 O O . ILE A 1 75 ? 19.044 -2.012 -13.688 1.00 61.59 75 ILE A O 1
ATOM 616 N N . PRO A 1 76 ? 17.039 -1.314 -12.920 1.00 57.03 76 PRO A N 1
ATOM 617 C CA . PRO A 1 76 ? 16.269 -1.900 -14.013 1.00 57.03 76 PRO A CA 1
ATOM 618 C C . PRO A 1 76 ? 16.785 -1.439 -15.391 1.00 57.03 76 PRO A C 1
ATOM 620 O O . PRO A 1 76 ? 17.359 -0.359 -15.533 1.00 57.03 76 PRO A O 1
ATOM 623 N N . GLN A 1 77 ? 16.690 -2.305 -16.402 1.00 56.88 77 GLN A N 1
ATOM 624 C CA . GLN A 1 77 ? 17.180 -1.978 -17.740 1.00 56.88 77 GLN A CA 1
ATOM 625 C C . GLN A 1 77 ? 16.129 -1.165 -18.494 1.00 56.88 77 GLN A C 1
ATOM 627 O O . GLN A 1 77 ? 15.079 -1.702 -18.835 1.00 56.88 77 GLN A O 1
ATOM 632 N N . LYS A 1 78 ? 16.470 0.098 -18.788 1.00 53.00 78 LYS A N 1
ATOM 633 C CA . LYS A 1 78 ? 15.725 1.083 -19.594 1.00 53.00 78 LYS A CA 1
ATOM 634 C C . LYS A 1 78 ? 14.405 0.576 -20.189 1.00 53.00 78 LYS A C 1
ATOM 636 O O . LYS A 1 78 ? 14.361 0.062 -21.309 1.00 53.00 78 LYS A O 1
ATOM 641 N N . ALA A 1 79 ? 13.309 0.891 -19.511 1.00 55.25 79 ALA A N 1
ATOM 642 C CA . ALA A 1 79 ? 12.006 1.006 -20.153 1.00 55.25 79 ALA A CA 1
ATOM 643 C C . ALA A 1 79 ? 12.021 2.101 -21.248 1.00 55.25 79 ALA A C 1
ATOM 645 O O . ALA A 1 79 ? 12.783 3.070 -21.173 1.00 55.25 79 ALA A O 1
ATOM 646 N N . LYS A 1 80 ? 11.129 2.003 -22.252 1.00 51.56 80 LYS A N 1
ATOM 647 C CA . LYS A 1 80 ? 10.942 3.054 -23.285 1.00 51.56 80 LYS A CA 1
ATOM 648 C C . LYS A 1 80 ? 10.679 4.442 -22.680 1.00 51.56 80 LYS A C 1
ATOM 650 O O . LYS A 1 80 ? 10.997 5.452 -23.300 1.00 51.56 80 LYS A O 1
ATOM 655 N N . ILE A 1 81 ? 10.107 4.483 -21.477 1.00 50.38 81 ILE A N 1
ATOM 656 C CA . ILE A 1 81 ? 9.925 5.686 -20.667 1.00 50.38 81 ILE A CA 1
ATOM 657 C C . ILE A 1 81 ? 10.796 5.515 -19.413 1.00 50.38 81 ILE A C 1
ATOM 659 O O . ILE A 1 81 ? 10.444 4.699 -18.562 1.00 50.38 81 ILE A O 1
ATOM 663 N N . PRO A 1 82 ? 11.907 6.262 -19.265 1.00 50.50 82 PRO A N 1
ATOM 664 C CA . PRO A 1 82 ? 12.859 6.079 -18.164 1.00 50.50 82 PRO A CA 1
ATOM 665 C C . PRO A 1 82 ? 12.244 6.212 -16.769 1.00 50.50 82 PRO A C 1
ATOM 667 O O . PRO A 1 82 ? 12.716 5.611 -15.814 1.00 50.50 82 PRO A O 1
ATOM 670 N N . GLN A 1 83 ? 11.174 6.997 -16.638 1.00 46.69 83 GLN A N 1
ATOM 671 C CA . GLN A 1 83 ? 10.455 7.163 -15.380 1.00 46.69 83 GLN A CA 1
ATOM 672 C C . GLN A 1 83 ? 9.649 5.925 -14.991 1.00 46.69 83 GLN A C 1
ATOM 674 O O . GLN A 1 83 ? 9.267 5.845 -13.841 1.00 46.69 83 GLN A O 1
ATOM 679 N N . PHE A 1 84 ? 9.385 4.986 -15.902 1.00 52.66 84 PHE A N 1
ATOM 680 C CA . PHE A 1 84 ? 8.684 3.729 -15.621 1.00 52.66 84 PHE A CA 1
ATOM 681 C C . PHE A 1 84 ? 9.628 2.533 -15.539 1.00 52.66 84 PHE A C 1
ATOM 683 O O . PHE A 1 84 ? 9.188 1.389 -15.610 1.00 52.66 84 PHE A O 1
ATOM 690 N N . ASP A 1 85 ? 10.920 2.787 -15.365 1.00 59.12 85 ASP A N 1
ATOM 691 C CA . ASP A 1 85 ? 11.930 1.750 -15.207 1.00 59.12 85 ASP A CA 1
ATOM 692 C C . ASP A 1 85 ? 11.903 1.156 -13.789 1.00 59.12 85 ASP A C 1
ATOM 694 O O . ASP A 1 85 ? 12.908 1.111 -13.097 1.00 59.12 85 ASP A O 1
ATOM 698 N N . VAL A 1 86 ? 10.720 0.769 -13.307 1.00 62.53 86 VAL A N 1
ATOM 699 C CA . VAL A 1 86 ? 10.462 0.309 -11.939 1.00 62.53 86 VAL A CA 1
ATOM 700 C C . VAL A 1 86 ? 9.957 -1.122 -11.909 1.00 62.53 86 VAL A C 1
ATOM 702 O O . VAL A 1 86 ? 9.261 -1.581 -12.810 1.00 62.53 86 VAL A O 1
ATOM 705 N N . ARG A 1 87 ? 10.289 -1.834 -10.829 1.00 65.38 87 ARG A N 1
ATOM 706 C CA . ARG A 1 87 ? 9.811 -3.200 -10.604 1.00 65.38 87 ARG A CA 1
ATOM 707 C C . ARG A 1 87 ? 8.288 -3.220 -10.461 1.00 65.38 87 ARG A C 1
ATOM 709 O O . ARG A 1 87 ? 7.709 -2.342 -9.815 1.00 65.38 87 ARG A O 1
ATOM 716 N N . ARG A 1 88 ? 7.650 -4.240 -11.038 1.00 63.38 88 ARG A N 1
ATOM 717 C CA . ARG A 1 88 ? 6.192 -4.426 -11.054 1.00 63.38 88 ARG A CA 1
ATOM 718 C C . ARG A 1 88 ? 5.584 -4.359 -9.655 1.00 63.38 88 ARG A C 1
ATOM 720 O O . ARG A 1 88 ? 4.516 -3.783 -9.472 1.00 63.38 88 ARG A O 1
ATOM 727 N N . GLU A 1 89 ? 6.267 -4.921 -8.673 1.00 66.81 89 GLU A N 1
ATOM 728 C CA . GLU A 1 89 ? 5.855 -4.974 -7.275 1.00 66.81 89 GLU A CA 1
ATOM 729 C C . GLU A 1 89 ? 5.645 -3.564 -6.698 1.00 66.81 89 GLU A C 1
ATOM 731 O O . GLU A 1 89 ? 4.666 -3.323 -6.001 1.00 66.81 89 GLU A O 1
ATOM 736 N N . ARG A 1 90 ? 6.477 -2.585 -7.084 1.00 72.88 90 ARG A N 1
ATOM 737 C CA . ARG A 1 90 ? 6.354 -1.191 -6.618 1.00 72.88 90 ARG A CA 1
ATOM 738 C C . ARG A 1 90 ? 5.174 -0.472 -7.234 1.00 72.88 90 ARG A C 1
ATOM 740 O O . ARG A 1 90 ? 4.427 0.209 -6.540 1.00 72.88 90 ARG A O 1
ATOM 747 N N . VAL A 1 91 ? 4.972 -0.671 -8.533 1.00 74.50 91 VAL A N 1
ATOM 748 C CA . VAL A 1 91 ? 3.758 -0.187 -9.194 1.00 74.50 91 VAL A CA 1
ATOM 749 C C . VAL A 1 91 ? 2.538 -0.820 -8.528 1.00 74.50 91 VAL A C 1
ATOM 751 O O . VAL A 1 91 ? 1.558 -0.131 -8.273 1.00 74.50 91 VAL A O 1
ATOM 754 N N . THR A 1 92 ? 2.626 -2.100 -8.161 1.00 75.38 92 THR A N 1
ATOM 755 C CA . THR A 1 92 ? 1.535 -2.826 -7.508 1.00 75.38 92 THR A CA 1
ATOM 756 C C . THR A 1 92 ? 1.185 -2.216 -6.146 1.00 75.38 92 THR A C 1
ATOM 758 O O . THR A 1 92 ? 0.019 -1.935 -5.879 1.00 75.38 92 THR A O 1
ATOM 761 N N . GLU A 1 93 ? 2.180 -1.924 -5.309 1.00 79.25 93 GLU A N 1
ATOM 762 C CA . GLU A 1 93 ? 1.977 -1.227 -4.033 1.00 79.25 93 GLU A CA 1
ATOM 763 C C . GLU A 1 93 ? 1.373 0.163 -4.200 1.00 79.25 93 GLU A C 1
ATOM 765 O O . GLU A 1 93 ? 0.408 0.500 -3.521 1.00 79.25 93 GLU A O 1
ATOM 770 N N . TRP A 1 94 ? 1.917 0.987 -5.098 1.00 84.50 94 TRP A N 1
ATOM 771 C CA . TRP A 1 94 ? 1.435 2.358 -5.266 1.00 84.50 94 TRP A CA 1
ATOM 772 C C . TRP A 1 94 ? 0.019 2.401 -5.827 1.00 84.50 94 TRP A C 1
ATOM 774 O O . TRP A 1 94 ? -0.747 3.294 -5.466 1.00 84.50 94 TRP A O 1
ATOM 784 N N . MET A 1 95 ? -0.340 1.433 -6.672 1.00 83.06 95 MET A N 1
ATOM 785 C CA . MET A 1 95 ? -1.709 1.247 -7.146 1.00 83.06 95 MET A CA 1
ATOM 786 C C . MET A 1 95 ? -2.638 0.786 -6.018 1.00 83.06 95 MET A C 1
ATOM 788 O O . MET A 1 95 ? -3.764 1.275 -5.926 1.00 83.06 95 MET A O 1
ATOM 792 N N . ALA A 1 96 ? -2.170 -0.094 -5.127 1.00 83.50 96 ALA A N 1
ATOM 793 C CA . ALA A 1 96 ? -2.912 -0.494 -3.934 1.00 83.50 96 ALA A CA 1
ATOM 794 C C . ALA A 1 96 ? -3.134 0.689 -2.974 1.00 83.50 96 ALA A C 1
ATOM 796 O O . ALA A 1 96 ? -4.263 0.916 -2.543 1.00 83.50 96 ALA A O 1
ATOM 797 N N . GLN A 1 97 ? -2.099 1.490 -2.697 1.00 87.75 97 GLN A N 1
ATOM 798 C CA . GLN A 1 97 ? -2.217 2.731 -1.921 1.00 87.75 97 GLN A CA 1
ATOM 799 C C . GLN A 1 97 ? -3.263 3.661 -2.544 1.00 87.75 97 GLN A C 1
ATOM 801 O O . GLN A 1 97 ? -4.209 4.057 -1.869 1.00 87.75 97 GLN A O 1
ATOM 806 N N . LEU A 1 98 ? -3.158 3.919 -3.851 1.00 88.06 98 LEU A N 1
ATOM 807 C CA . LEU A 1 98 ? -4.064 4.808 -4.577 1.00 88.06 98 LEU A CA 1
ATOM 808 C C . LEU A 1 98 ? -5.522 4.320 -4.549 1.00 88.06 98 LEU A C 1
ATOM 810 O O . LEU A 1 98 ? -6.450 5.122 -4.430 1.00 88.06 98 LEU A O 1
ATOM 814 N N . LEU A 1 99 ? -5.740 3.004 -4.648 1.00 86.25 99 LEU A N 1
ATOM 815 C CA . LEU A 1 99 ? -7.055 2.386 -4.474 1.00 86.25 99 LEU A CA 1
ATOM 816 C C . LEU A 1 99 ? -7.613 2.674 -3.073 1.00 86.25 99 LEU A C 1
ATOM 818 O O . LEU A 1 99 ? -8.764 3.096 -2.939 1.00 86.25 99 LEU A O 1
ATOM 822 N N . LEU A 1 100 ? -6.804 2.453 -2.036 1.00 88.06 100 LEU A N 1
ATOM 823 C CA . LEU A 1 100 ? -7.214 2.613 -0.643 1.00 88.06 100 LEU A CA 1
ATOM 824 C C . LEU A 1 100 ? -7.441 4.078 -0.251 1.00 88.06 100 LEU A C 1
ATOM 826 O O . LEU A 1 100 ? -8.403 4.375 0.458 1.00 88.06 100 LEU A O 1
ATOM 830 N N . GLU A 1 101 ? -6.634 5.002 -0.766 1.00 89.81 101 GLU A N 1
ATOM 831 C CA . GLU A 1 101 ? -6.847 6.447 -0.626 1.00 89.81 101 GLU A CA 1
ATOM 832 C C . GLU A 1 101 ? -8.205 6.847 -1.208 1.00 89.81 101 GLU A C 1
ATOM 834 O O . GLU A 1 101 ? -9.032 7.447 -0.521 1.00 89.81 101 GLU A O 1
ATOM 839 N N . LYS A 1 102 ? -8.493 6.427 -2.447 1.00 86.50 102 LYS A N 1
ATOM 840 C CA . LYS A 1 102 ? -9.734 6.790 -3.144 1.00 86.50 102 LYS A CA 1
ATOM 841 C C . LYS A 1 102 ? -10.991 6.133 -2.576 1.00 86.50 102 LYS A C 1
ATOM 843 O O . LYS A 1 102 ? -12.060 6.735 -2.647 1.00 86.50 102 LYS A O 1
ATOM 848 N N . LYS A 1 103 ? -10.909 4.888 -2.093 1.00 86.12 103 LYS A N 1
ATOM 849 C CA . LYS A 1 103 ? -12.098 4.112 -1.680 1.00 86.12 103 LYS A CA 1
ATOM 850 C C . LYS A 1 103 ? -12.315 4.013 -0.188 1.00 86.12 103 LYS A C 1
ATOM 852 O O . LYS A 1 103 ? -13.457 3.862 0.236 1.00 86.12 103 LYS A O 1
ATOM 857 N N . TYR A 1 104 ? -11.249 4.087 0.594 1.00 84.75 104 TYR A N 1
ATOM 858 C CA . TYR A 1 104 ? -11.314 3.829 2.025 1.00 84.75 104 TYR A CA 1
ATOM 859 C C . TYR A 1 104 ? -10.869 5.019 2.870 1.00 84.75 104 TYR A C 1
ATOM 861 O O . TYR A 1 104 ? -10.919 4.912 4.094 1.00 84.75 104 TYR A O 1
ATOM 869 N N . ASN A 1 105 ? -10.521 6.158 2.256 1.00 87.75 105 ASN A N 1
ATOM 870 C CA . ASN A 1 105 ? -10.011 7.339 2.957 1.00 87.75 105 ASN A CA 1
ATOM 871 C C . ASN A 1 105 ? -8.771 7.007 3.806 1.00 87.75 105 ASN A C 1
ATOM 873 O O . ASN A 1 105 ? -8.606 7.476 4.936 1.00 87.75 105 ASN A O 1
ATOM 877 N N . CYS A 1 106 ? -7.943 6.101 3.286 1.00 90.50 106 CYS A N 1
ATOM 878 C CA . CYS A 1 106 ? -6.630 5.833 3.843 1.00 90.50 106 CYS A CA 1
ATOM 879 C C . CYS A 1 106 ? -5.673 6.964 3.455 1.00 90.50 106 CYS A C 1
ATOM 881 O O . CYS A 1 106 ? -5.848 7.618 2.434 1.00 90.50 106 CYS A O 1
ATOM 883 N N . MET A 1 107 ? -4.652 7.169 4.271 1.00 90.19 107 MET A N 1
ATOM 884 C CA . MET A 1 107 ? -3.572 8.117 4.063 1.00 90.19 107 MET A CA 1
ATOM 885 C C . MET A 1 107 ? -2.258 7.353 4.165 1.00 90.19 107 MET A C 1
ATOM 887 O O . MET A 1 107 ? -1.988 6.716 5.189 1.00 90.19 107 MET A O 1
ATOM 891 N N . PHE A 1 108 ? -1.451 7.421 3.110 1.00 88.69 108 PHE A N 1
ATOM 892 C CA . PHE A 1 108 ? -0.113 6.840 3.074 1.00 88.69 108 PHE A CA 1
ATOM 893 C C . PHE A 1 108 ? 0.909 7.964 2.950 1.00 88.69 108 PHE A C 1
ATOM 895 O O . PHE A 1 108 ? 0.928 8.702 1.964 1.00 88.69 108 PHE A O 1
ATOM 902 N N . TYR A 1 109 ? 1.765 8.108 3.960 1.00 85.44 109 TYR A N 1
ATOM 903 C CA . TYR A 1 109 ? 2.843 9.089 3.911 1.00 85.44 109 TYR A CA 1
ATOM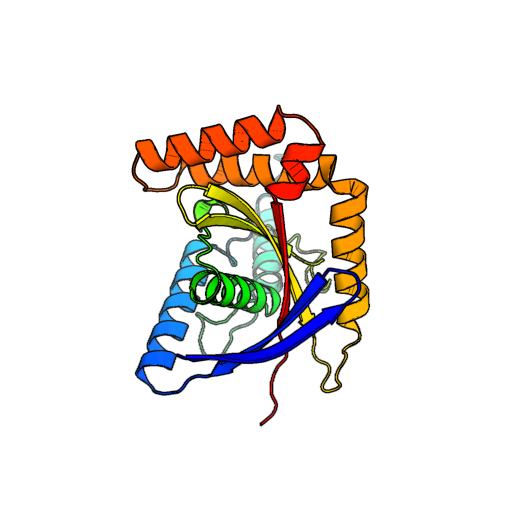 904 C C . TYR A 1 109 ? 4.063 8.489 3.226 1.00 85.44 109 TYR A C 1
ATOM 906 O O . TYR A 1 109 ? 4.589 7.464 3.651 1.00 85.44 109 TYR A O 1
ATOM 914 N N . GLU A 1 110 ? 4.541 9.169 2.189 1.00 78.62 110 GLU A N 1
ATOM 915 C CA . GLU A 1 110 ? 5.686 8.733 1.385 1.00 78.62 110 GLU A CA 1
ATOM 916 C C . GLU A 1 110 ? 6.971 8.616 2.227 1.00 78.62 110 GLU A C 1
ATOM 918 O O . GLU A 1 110 ? 7.852 7.820 1.925 1.00 78.62 110 GLU A O 1
ATOM 923 N N . GLU A 1 111 ? 7.087 9.384 3.311 1.00 79.88 111 GLU A N 1
ATOM 924 C CA . GLU A 1 111 ? 8.189 9.326 4.274 1.00 79.88 111 GLU A CA 1
ATOM 925 C C . GLU A 1 111 ? 8.200 8.035 5.109 1.00 79.88 111 GLU A C 1
ATOM 927 O O . GLU A 1 111 ? 9.243 7.676 5.661 1.00 79.88 111 GLU A O 1
ATOM 932 N N . ALA A 1 112 ? 7.059 7.350 5.199 1.00 77.44 112 ALA A N 1
ATOM 933 C CA . ALA A 1 112 ? 6.913 6.055 5.850 1.00 77.44 112 ALA A CA 1
ATOM 934 C C . ALA A 1 112 ? 6.970 4.876 4.862 1.00 77.44 112 ALA A C 1
ATOM 936 O O . ALA A 1 112 ? 7.009 3.726 5.302 1.00 77.44 112 ALA A O 1
ATOM 937 N N . ASP A 1 113 ? 7.025 5.141 3.549 1.00 73.94 113 ASP A N 1
ATOM 938 C CA . ASP A 1 113 ? 7.237 4.096 2.549 1.00 73.94 113 ASP A CA 1
ATOM 939 C C . ASP A 1 113 ? 8.617 3.444 2.774 1.00 73.94 113 ASP A C 1
ATOM 941 O O . ASP A 1 113 ? 9.648 4.111 2.940 1.00 73.94 113 ASP A O 1
ATOM 945 N N . LYS A 1 114 ? 8.653 2.108 2.769 1.00 68.06 114 LYS A N 1
ATOM 946 C CA . LYS A 1 114 ? 9.887 1.346 2.991 1.00 68.06 114 LYS A CA 1
ATOM 947 C C . LYS A 1 114 ? 10.895 1.639 1.878 1.00 68.06 114 LYS A C 1
ATOM 949 O O . LYS A 1 114 ? 10.630 1.424 0.694 1.00 68.06 114 LYS A O 1
ATOM 954 N N . LYS A 1 115 ? 12.092 2.096 2.259 1.00 63.38 115 LYS A N 1
ATOM 955 C CA . LYS A 1 115 ? 13.209 2.264 1.320 1.00 63.38 115 LYS A CA 1
ATOM 956 C C . LYS A 1 115 ? 13.697 0.897 0.864 1.00 63.38 115 LYS A C 1
ATOM 958 O O . LYS A 1 115 ? 13.955 0.023 1.688 1.00 63.38 115 LYS A O 1
ATOM 963 N N . MET A 1 116 ? 13.904 0.736 -0.437 1.00 56.03 116 MET A N 1
ATOM 964 C CA . MET A 1 116 ? 14.591 -0.442 -0.946 1.00 56.03 116 MET A CA 1
ATOM 965 C C . MET A 1 116 ? 16.097 -0.254 -0.897 1.00 56.03 116 MET A C 1
ATOM 967 O O . MET A 1 116 ? 16.651 0.536 -1.654 1.00 56.03 116 MET A O 1
ATOM 971 N N . ASN A 1 117 ? 16.756 -1.069 -0.086 1.00 53.31 117 ASN A N 1
ATOM 972 C CA . ASN A 1 117 ? 18.117 -1.484 -0.374 1.00 53.31 117 ASN A CA 1
ATOM 973 C C . ASN A 1 117 ? 17.999 -2.878 -0.989 1.00 53.31 117 ASN A C 1
ATOM 975 O O . ASN A 1 117 ? 17.920 -3.855 -0.254 1.00 53.31 117 ASN A O 1
ATOM 979 N N . ILE A 1 118 ? 17.886 -2.983 -2.318 1.00 52.62 118 ILE A N 1
ATOM 980 C CA . ILE A 1 118 ? 17.951 -4.311 -2.937 1.00 52.62 118 ILE A CA 1
ATOM 981 C C . ILE A 1 118 ? 19.393 -4.784 -2.811 1.00 52.62 118 ILE A C 1
ATOM 983 O O . ILE A 1 118 ? 20.302 -4.176 -3.383 1.00 52.62 118 ILE A O 1
ATOM 987 N N . GLU A 1 119 ? 19.600 -5.861 -2.061 1.00 55.72 119 GLU A N 1
ATOM 988 C CA . GLU A 1 119 ? 20.880 -6.545 -2.084 1.00 55.72 119 GLU A CA 1
ATOM 989 C C . GLU A 1 119 ? 21.098 -7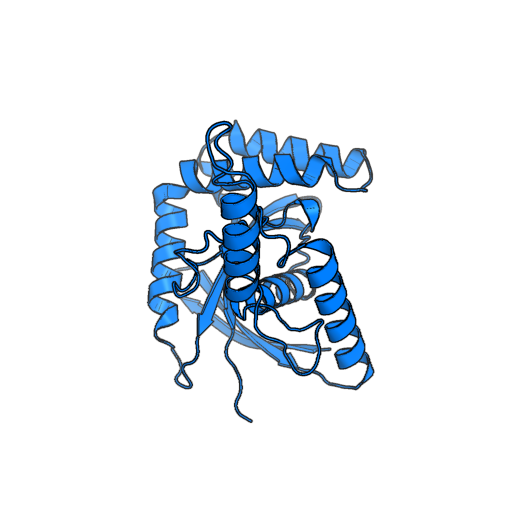.127 -3.493 1.00 55.72 119 GLU A C 1
ATOM 991 O O . GLU A 1 119 ? 20.192 -7.762 -4.041 1.00 55.72 119 GLU A O 1
ATOM 996 N N . PRO A 1 120 ? 22.276 -6.941 -4.116 1.00 53.38 120 PRO A N 1
ATOM 997 C CA . PRO A 1 120 ? 22.520 -7.374 -5.499 1.00 53.38 120 PRO A CA 1
ATOM 998 C C . PRO A 1 120 ? 22.301 -8.877 -5.735 1.00 53.38 120 PRO A C 1
ATOM 1000 O O . PRO A 1 120 ? 22.060 -9.305 -6.860 1.00 53.38 120 PRO A O 1
ATOM 1003 N N . VAL A 1 121 ? 22.364 -9.680 -4.672 1.00 53.06 121 VAL A N 1
ATOM 1004 C CA . VAL A 1 121 ? 22.166 -11.136 -4.693 1.00 53.06 121 VAL A CA 1
ATOM 1005 C C . VAL A 1 121 ? 20.679 -11.519 -4.776 1.00 53.06 121 VAL A C 1
ATOM 1007 O O . VAL A 1 121 ? 20.347 -12.634 -5.166 1.00 53.06 121 VAL A O 1
ATOM 1010 N N . GLU A 1 122 ? 19.762 -10.599 -4.472 1.00 54.00 122 GLU A N 1
ATOM 1011 C CA . GLU A 1 122 ? 18.316 -10.860 -4.432 1.00 54.00 122 GLU A CA 1
ATOM 1012 C C . GLU A 1 122 ? 17.568 -10.341 -5.665 1.00 54.00 122 GLU A C 1
ATOM 1014 O O . GLU A 1 122 ? 16.340 -10.320 -5.702 1.00 54.00 122 GLU A O 1
ATOM 1019 N N . LEU A 1 123 ? 18.293 -9.943 -6.715 1.00 53.03 123 LEU A N 1
ATOM 1020 C CA . LEU A 1 123 ? 17.705 -9.289 -7.883 1.00 53.03 123 LEU A CA 1
ATOM 1021 C C . LEU A 1 123 ? 16.695 -10.151 -8.643 1.00 53.03 123 LEU A C 1
ATOM 1023 O O . LEU A 1 123 ? 15.750 -9.577 -9.186 1.00 53.03 123 LEU A O 1
ATOM 1027 N N . SER A 1 124 ? 16.884 -11.474 -8.657 1.00 47.41 124 SER A N 1
ATOM 1028 C CA . SER A 1 124 ? 15.996 -12.460 -9.287 1.00 47.41 124 SER A CA 1
ATOM 1029 C C . SER A 1 124 ? 14.971 -13.077 -8.333 1.00 47.41 124 SER A C 1
ATOM 1031 O O . SER A 1 124 ? 14.106 -13.826 -8.785 1.00 47.41 124 SER A O 1
ATOM 1033 N N . LYS A 1 125 ? 15.042 -12.794 -7.024 1.00 50.69 125 LYS A N 1
ATOM 1034 C CA . LYS A 1 125 ? 14.012 -13.247 -6.088 1.00 50.69 125 LYS A CA 1
ATOM 1035 C C . LYS A 1 125 ? 12.777 -12.370 -6.256 1.00 50.69 125 LYS A C 1
ATOM 1037 O O . LYS A 1 125 ? 12.873 -11.142 -6.202 1.00 50.69 125 LYS A O 1
ATOM 1042 N N . HIS A 1 126 ? 11.609 -12.999 -6.390 1.00 49.69 126 HIS A N 1
ATOM 1043 C CA . HIS A 1 126 ? 10.357 -12.302 -6.117 1.00 49.69 126 HIS A CA 1
ATOM 1044 C C . HIS A 1 126 ? 10.424 -11.766 -4.690 1.00 49.69 126 HIS A C 1
ATOM 1046 O O . HIS A 1 126 ? 10.684 -12.521 -3.749 1.00 49.69 126 HIS A O 1
ATOM 1052 N N . THR A 1 127 ? 10.256 -10.454 -4.536 1.00 49.72 127 THR A N 1
ATOM 1053 C CA . THR A 1 127 ? 10.243 -9.846 -3.210 1.00 49.72 127 THR A CA 1
ATOM 1054 C C . THR A 1 127 ? 9.049 -10.430 -2.447 1.00 49.72 127 THR A C 1
ATOM 1056 O O . THR A 1 127 ? 7.957 -10.494 -3.020 1.00 49.72 127 THR A O 1
ATOM 1059 N N . PRO A 1 128 ? 9.229 -10.917 -1.202 1.00 52.22 128 PRO A N 1
ATOM 1060 C CA . PRO A 1 128 ? 8.097 -11.332 -0.379 1.00 52.22 128 PRO A CA 1
ATOM 1061 C C . PRO A 1 128 ? 7.098 -10.171 -0.281 1.00 52.22 128 PRO A C 1
ATOM 1063 O O . PRO A 1 128 ? 7.506 -9.014 -0.399 1.00 52.22 128 PRO A O 1
ATOM 1066 N N . GLY A 1 129 ? 5.806 -10.487 -0.131 1.00 57.00 129 GLY A N 1
ATOM 1067 C CA . GLY A 1 129 ? 4.724 -9.497 -0.063 1.00 57.00 129 GLY A CA 1
ATOM 1068 C C . GLY A 1 129 ? 5.098 -8.303 0.814 1.00 57.00 129 GLY A C 1
ATOM 1069 O O . GLY A 1 129 ? 5.795 -8.450 1.820 1.00 57.00 129 GLY A O 1
ATOM 1070 N N . ILE A 1 130 ? 4.718 -7.105 0.376 1.00 65.56 130 ILE A N 1
ATOM 1071 C CA . ILE A 1 130 ? 5.186 -5.876 1.010 1.00 65.56 130 ILE A CA 1
ATOM 1072 C C . ILE A 1 130 ? 4.052 -5.315 1.845 1.00 65.56 130 ILE A C 1
ATOM 1074 O O . ILE A 1 130 ? 3.006 -4.941 1.317 1.00 65.56 130 ILE A O 1
ATOM 1078 N N . ASP A 1 131 ? 4.292 -5.269 3.154 1.00 70.81 131 ASP A N 1
ATOM 1079 C CA . ASP A 1 131 ? 3.435 -4.567 4.098 1.00 70.81 131 ASP A CA 1
ATOM 1080 C C . ASP A 1 131 ? 3.597 -3.070 3.891 1.00 70.81 131 ASP A C 1
ATOM 1082 O O . ASP A 1 131 ? 4.688 -2.516 4.086 1.00 70.81 131 ASP A O 1
ATOM 1086 N N . VAL A 1 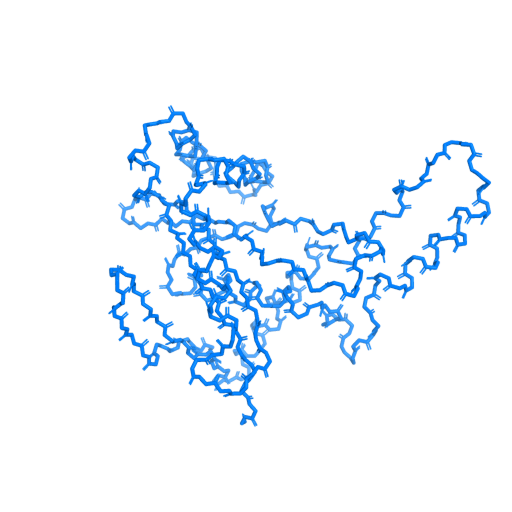132 ? 2.498 -2.435 3.502 1.00 76.50 132 VAL A N 1
ATOM 1087 C CA . VAL A 1 132 ? 2.401 -0.999 3.286 1.00 76.50 132 VAL A CA 1
ATOM 1088 C C . VAL A 1 132 ? 1.564 -0.388 4.416 1.00 76.50 132 VAL A C 1
ATOM 1090 O O . VAL A 1 132 ? 0.330 -0.487 4.388 1.00 76.50 132 VAL A O 1
ATOM 1093 N N . PRO A 1 133 ? 2.209 0.220 5.428 1.00 84.06 133 PRO A N 1
ATOM 1094 C CA . PRO A 1 133 ? 1.512 0.830 6.549 1.00 84.06 133 PRO A CA 1
ATOM 1095 C C . PRO A 1 133 ? 0.911 2.196 6.188 1.00 84.06 133 PRO A C 1
ATOM 1097 O O . PRO A 1 133 ? 1.500 2.983 5.449 1.00 84.06 133 PRO A O 1
ATOM 1100 N N . GLY A 1 134 ? -0.254 2.502 6.751 1.00 89.44 134 GLY A N 1
ATOM 1101 C CA . GLY A 1 134 ? -0.953 3.772 6.572 1.00 89.44 134 GLY A CA 1
ATOM 1102 C C . GLY A 1 134 ? -1.893 4.092 7.729 1.00 89.44 134 GLY A C 1
ATOM 1103 O O . GLY A 1 134 ? -1.994 3.354 8.710 1.00 89.44 134 GLY A O 1
ATOM 1104 N N . ILE A 1 135 ? -2.609 5.206 7.611 1.00 91.00 135 ILE A N 1
ATOM 1105 C CA . ILE A 1 135 ? -3.592 5.656 8.602 1.00 91.00 135 ILE A CA 1
ATOM 1106 C C . ILE A 1 135 ? -4.944 5.830 7.930 1.00 91.00 135 ILE A C 1
ATOM 1108 O O . ILE A 1 135 ? -5.034 6.323 6.814 1.00 91.00 135 ILE A O 1
ATOM 1112 N N . ARG A 1 136 ? -6.022 5.466 8.618 1.00 90.69 136 ARG A N 1
ATOM 1113 C CA . ARG A 1 136 ? -7.383 5.809 8.200 1.00 90.69 136 ARG A CA 1
ATOM 1114 C C . ARG A 1 136 ? -8.045 6.633 9.289 1.00 90.69 136 ARG A C 1
ATOM 1116 O O . ARG A 1 136 ? -8.042 6.217 10.444 1.00 90.69 136 ARG A O 1
ATOM 1123 N N . ILE A 1 137 ? -8.626 7.770 8.912 1.00 86.88 137 ILE A N 1
ATOM 1124 C CA . ILE A 1 137 ? -9.390 8.627 9.824 1.00 86.88 137 ILE A CA 1
ATOM 1125 C C . ILE A 1 137 ? -10.811 8.751 9.288 1.00 86.88 137 ILE A C 1
ATOM 1127 O O . ILE A 1 137 ? -11.026 9.263 8.190 1.00 86.88 137 ILE A O 1
ATOM 1131 N N . VAL A 1 138 ? -11.780 8.255 10.054 1.00 84.69 138 VAL A N 1
ATOM 1132 C CA . VAL A 1 138 ? -13.216 8.364 9.753 1.00 84.69 138 VAL A CA 1
ATOM 1133 C C . VAL A 1 138 ? -13.943 8.652 11.055 1.00 84.69 138 VAL A C 1
ATOM 1135 O O . VAL A 1 138 ? -13.638 8.029 12.067 1.00 84.69 138 VAL A O 1
ATOM 1138 N N . ASP A 1 139 ? -14.847 9.632 11.047 1.00 85.44 139 ASP A N 1
ATOM 1139 C CA . ASP A 1 139 ? -15.623 10.047 12.225 1.00 85.44 139 ASP A CA 1
ATOM 1140 C C . ASP A 1 139 ? -14.748 10.291 13.466 1.00 85.44 139 ASP A C 1
ATOM 1142 O O . ASP A 1 139 ? -15.067 9.903 14.588 1.00 85.44 139 ASP A O 1
ATOM 1146 N N . ASN A 1 140 ? -13.590 10.924 13.245 1.00 82.06 140 ASN A N 1
ATOM 1147 C CA . ASN A 1 140 ? -12.581 11.231 14.260 1.00 82.06 140 ASN A CA 1
ATOM 1148 C C . ASN A 1 140 ? -11.902 10.006 14.914 1.00 82.06 140 ASN A C 1
ATOM 1150 O O . ASN A 1 140 ? -11.075 10.179 15.811 1.00 82.06 140 ASN A O 1
ATOM 1154 N N . GLN A 1 141 ? -12.201 8.791 14.446 1.00 85.38 141 GLN A N 1
ATOM 1155 C CA . GLN A 1 141 ? -11.534 7.557 14.844 1.00 85.38 141 GLN A CA 1
ATOM 1156 C C . GLN A 1 141 ? -10.350 7.275 13.922 1.00 85.38 141 GLN A C 1
ATOM 1158 O O . GLN A 1 141 ? -10.489 7.252 12.698 1.00 85.38 141 GLN A O 1
ATOM 1163 N N . ILE A 1 142 ? -9.187 7.051 14.529 1.00 87.94 142 ILE A N 1
ATOM 1164 C CA . ILE A 1 142 ? -7.953 6.699 13.829 1.00 87.94 142 ILE A CA 1
ATOM 1165 C C . ILE A 1 142 ? -7.823 5.176 13.839 1.00 87.94 142 ILE A C 1
ATOM 1167 O O . ILE A 1 142 ? -8.039 4.537 14.867 1.00 87.94 142 ILE A O 1
ATOM 1171 N N . LYS A 1 143 ? -7.480 4.595 12.692 1.00 89.31 143 LYS A N 1
ATOM 1172 C CA . LYS A 1 143 ? -7.121 3.183 12.548 1.00 89.31 143 LYS A CA 1
ATOM 1173 C C . LYS A 1 143 ? -5.745 3.078 11.902 1.00 89.31 143 LYS A C 1
ATOM 1175 O O . LYS A 1 143 ? -5.444 3.839 10.978 1.00 89.31 143 LYS A O 1
ATOM 1180 N N . PHE A 1 144 ? -4.944 2.115 12.347 1.00 88.25 144 PHE A N 1
ATOM 1181 C CA . PHE A 1 144 ? -3.708 1.747 11.668 1.00 88.25 144 PHE A CA 1
ATOM 1182 C C . PHE A 1 144 ? -4.035 0.788 10.526 1.00 88.25 144 PHE A C 1
ATOM 1184 O O . PHE A 1 144 ? -4.807 -0.155 10.688 1.00 88.25 144 PHE A O 1
ATOM 1191 N N . VAL A 1 145 ? -3.495 1.051 9.348 1.00 87.69 145 VAL A N 1
ATOM 1192 C CA . VAL A 1 145 ? -3.761 0.272 8.143 1.00 87.69 145 VAL A CA 1
ATOM 1193 C C . VAL A 1 145 ? -2.494 -0.476 7.775 1.00 87.69 145 VAL A C 1
ATOM 1195 O O . VAL A 1 145 ? -1.436 0.133 7.708 1.00 87.69 145 VAL A O 1
ATOM 1198 N N . ILE A 1 146 ? -2.606 -1.772 7.506 1.00 82.75 146 ILE A N 1
ATOM 1199 C CA . ILE A 1 146 ? -1.544 -2.588 6.922 1.00 82.75 146 ILE A CA 1
ATOM 1200 C C . ILE A 1 146 ? -2.093 -3.157 5.620 1.00 82.75 146 ILE A C 1
ATOM 1202 O O . ILE A 1 146 ? -2.982 -4.006 5.611 1.00 82.75 146 ILE A O 1
ATOM 1206 N N . CYS A 1 147 ? -1.607 -2.650 4.497 1.00 80.06 147 CYS A N 1
ATOM 1207 C CA . CYS A 1 147 ? -1.958 -3.184 3.192 1.00 80.06 147 CYS A CA 1
ATOM 1208 C C . CYS A 1 147 ? -0.945 -4.272 2.820 1.00 80.06 147 CYS A C 1
ATOM 1210 O O . CYS A 1 147 ? 0.239 -3.981 2.669 1.00 80.06 147 CYS A O 1
ATOM 1212 N N . GLU A 1 148 ? -1.412 -5.515 2.707 1.00 76.31 148 GLU A N 1
ATOM 1213 C CA . GLU A 1 148 ? -0.614 -6.663 2.275 1.00 76.31 148 GLU A CA 1
ATOM 1214 C C . GLU A 1 148 ? -0.870 -6.863 0.777 1.00 76.31 148 GLU A C 1
ATOM 1216 O O . GLU A 1 148 ? -1.977 -7.209 0.349 1.00 76.31 148 GLU A O 1
ATOM 1221 N N . VAL A 1 149 ? 0.149 -6.601 -0.038 1.00 72.38 149 VAL A N 1
ATOM 1222 C CA . VAL A 1 149 ? 0.001 -6.537 -1.495 1.00 72.38 149 VAL A CA 1
ATOM 1223 C C . VAL A 1 149 ? 0.695 -7.716 -2.168 1.00 72.38 149 VAL A C 1
ATOM 1225 O O . VAL A 1 149 ? 1.870 -7.988 -1.915 1.00 72.38 149 VAL A O 1
ATOM 1228 N N . LYS A 1 150 ? -0.013 -8.382 -3.089 1.00 70.69 150 LYS A N 1
ATOM 1229 C CA . LYS A 1 150 ? 0.559 -9.366 -4.018 1.00 70.69 150 LYS A CA 1
ATOM 1230 C C . LYS A 1 150 ? 0.146 -9.082 -5.459 1.00 70.69 150 LYS A C 1
ATOM 1232 O O . LYS A 1 150 ? -0.947 -8.603 -5.741 1.00 70.69 150 LYS A O 1
ATOM 1237 N N . ALA A 1 151 ? 1.028 -9.404 -6.395 1.00 66.69 151 ALA A N 1
ATOM 1238 C CA . ALA A 1 151 ? 0.729 -9.378 -7.822 1.00 66.69 151 ALA A CA 1
ATOM 1239 C C . ALA A 1 151 ? 0.604 -10.812 -8.350 1.00 66.69 151 ALA A C 1
ATOM 1241 O O . ALA A 1 151 ? 1.279 -11.710 -7.849 1.00 66.69 151 ALA A O 1
ATOM 1242 N N . SER A 1 152 ? -0.230 -11.020 -9.371 1.00 63.94 152 SER A N 1
ATOM 1243 C CA . SER A 1 152 ? -0.319 -12.302 -10.079 1.00 63.94 152 SER A CA 1
ATOM 1244 C C . SER A 1 152 ? -0.306 -12.108 -11.593 1.00 63.94 152 SER A C 1
ATOM 1246 O O . SER A 1 152 ? -0.872 -11.149 -12.123 1.00 63.94 152 SER A O 1
ATOM 1248 N N . GLU A 1 153 ? 0.380 -13.013 -12.285 1.00 61.62 153 GLU A N 1
ATOM 1249 C CA . GLU A 1 153 ? 0.423 -13.110 -13.752 1.00 61.62 153 GLU A CA 1
ATOM 1250 C C . GLU A 1 153 ? -0.644 -14.039 -14.319 1.00 61.62 153 GLU A C 1
ATOM 1252 O O . GLU A 1 153 ? -0.783 -14.150 -15.533 1.00 61.62 153 GLU A O 1
ATOM 1257 N N . GLU A 1 154 ? -1.405 -14.704 -13.455 1.00 61.03 154 GLU A N 1
ATOM 1258 C CA . GLU A 1 154 ? -2.372 -15.694 -13.890 1.00 61.03 154 GLU A CA 1
ATOM 1259 C C . GLU A 1 154 ? -3.645 -15.051 -14.432 1.00 61.03 154 GLU A C 1
ATOM 1261 O O . GLU A 1 154 ? -4.200 -14.109 -13.865 1.00 61.03 154 GLU A O 1
ATOM 1266 N N . ASN A 1 155 ? -4.145 -15.639 -15.516 1.00 57.66 155 ASN A N 1
ATOM 1267 C CA . ASN A 1 155 ? -5.385 -15.212 -16.158 1.00 57.66 155 ASN A CA 1
ATOM 1268 C C . ASN A 1 155 ? -6.639 -15.795 -15.474 1.00 57.66 155 ASN A C 1
ATOM 1270 O O . ASN A 1 155 ? -7.733 -15.250 -15.633 1.00 57.66 155 ASN A O 1
ATOM 1274 N N . ASN A 1 156 ? -6.494 -16.884 -14.707 1.00 55.72 156 ASN A N 1
ATOM 1275 C CA . ASN A 1 156 ? -7.603 -17.602 -14.075 1.00 55.72 156 ASN A CA 1
ATOM 1276 C C . ASN A 1 156 ? -7.990 -16.998 -12.713 1.00 55.72 156 ASN A C 1
ATOM 1278 O O . ASN A 1 156 ? -7.137 -16.529 -11.960 1.00 55.72 156 ASN A O 1
ATOM 1282 N N . ILE A 1 157 ? -9.288 -17.047 -12.383 1.00 52.34 157 ILE A N 1
ATOM 1283 C CA . ILE A 1 157 ? -9.828 -16.675 -11.065 1.00 52.34 157 ILE A CA 1
ATOM 1284 C C . ILE A 1 157 ? -10.394 -17.934 -10.382 1.00 52.34 157 ILE A C 1
ATOM 1286 O O . ILE A 1 157 ? -11.197 -18.626 -11.010 1.00 52.34 157 ILE A O 1
ATOM 1290 N N . PRO A 1 158 ? -10.057 -18.204 -9.103 1.00 55.12 158 PRO A N 1
ATOM 1291 C CA . PRO A 1 158 ? -9.056 -17.508 -8.283 1.00 55.12 158 PRO A CA 1
ATOM 1292 C C . PRO A 1 158 ? -7.619 -17.827 -8.741 1.00 55.12 158 PRO A C 1
ATOM 1294 O O . PRO A 1 158 ? -7.357 -18.941 -9.187 1.00 55.12 158 PRO A O 1
ATOM 1297 N N . CYS A 1 159 ? -6.687 -16.874 -8.618 1.00 59.69 159 CYS A N 1
ATOM 1298 C CA . CYS A 1 159 ? -5.275 -17.127 -8.935 1.00 59.69 159 CYS A CA 1
ATOM 1299 C C . CYS A 1 159 ? -4.543 -17.829 -7.779 1.00 59.69 159 CYS A C 1
ATOM 1301 O O . CYS A 1 159 ? -4.948 -17.733 -6.616 1.00 59.69 159 CYS A O 1
ATOM 1303 N N . SER A 1 160 ? -3.417 -18.480 -8.066 1.00 65.19 160 SER A N 1
ATOM 1304 C CA . SER A 1 160 ? -2.609 -19.193 -7.065 1.00 65.19 160 SER A CA 1
ATOM 1305 C C . SER A 1 160 ? -2.064 -18.285 -5.954 1.00 65.19 160 SER A C 1
ATOM 1307 O O . SER A 1 160 ? -1.882 -18.722 -4.813 1.00 65.19 160 SER A O 1
ATOM 1309 N N . SER A 1 161 ? -1.862 -16.994 -6.244 1.00 65.56 161 SER A N 1
ATOM 1310 C CA . SER A 1 161 ? -1.383 -16.010 -5.269 1.00 65.56 161 SER A CA 1
ATOM 1311 C C . SER A 1 161 ? -2.395 -15.746 -4.149 1.00 65.56 161 SER A C 1
ATOM 1313 O O . SER A 1 161 ? -1.992 -15.256 -3.097 1.00 65.56 161 SER A O 1
ATOM 1315 N N . VAL A 1 162 ? -3.675 -16.106 -4.328 1.00 64.88 162 VAL A N 1
ATOM 1316 C CA . VAL A 1 162 ? -4.725 -15.969 -3.301 1.00 64.88 162 VAL A CA 1
ATOM 1317 C C . VAL A 1 162 ? -4.395 -16.794 -2.061 1.00 64.88 162 VAL A C 1
ATOM 1319 O O . VAL A 1 162 ? -4.422 -16.261 -0.955 1.00 64.88 162 VAL A O 1
ATOM 1322 N N . THR A 1 163 ? -4.018 -18.064 -2.226 1.00 66.19 163 THR A N 1
ATOM 1323 C CA . THR A 1 163 ? -3.677 -18.943 -1.094 1.00 66.19 163 THR A CA 1
ATOM 1324 C C . THR A 1 163 ? -2.472 -18.403 -0.334 1.00 66.19 163 THR A C 1
ATOM 1326 O O . THR A 1 163 ? -2.464 -18.351 0.893 1.00 66.19 163 THR A O 1
ATOM 1329 N N . SER A 1 164 ? -1.461 -17.943 -1.070 1.00 67.00 164 SER A N 1
ATOM 1330 C CA . SER A 1 164 ? -0.259 -17.357 -0.483 1.00 67.00 164 SER A CA 1
ATOM 1331 C C . SER A 1 164 ? -0.559 -16.032 0.229 1.00 67.00 164 SER A C 1
ATOM 1333 O O . SER A 1 164 ? 0.029 -15.745 1.267 1.00 67.00 164 SER A O 1
ATOM 1335 N N . LEU A 1 165 ? -1.457 -15.203 -0.307 1.00 68.75 165 LEU A N 1
ATOM 1336 C CA . LEU A 1 165 ? -1.904 -13.963 0.331 1.00 68.75 165 LEU A CA 1
ATOM 1337 C C . LEU A 1 165 ? -2.667 -14.262 1.625 1.00 68.75 165 LEU A C 1
ATOM 1339 O O . LEU A 1 165 ? -2.381 -13.674 2.661 1.00 68.75 165 LEU A O 1
ATOM 1343 N N . GLN A 1 166 ? -3.580 -15.231 1.587 1.00 67.12 166 GLN A N 1
ATOM 1344 C CA . GLN A 1 166 ? -4.341 -15.661 2.756 1.00 67.12 166 GLN A CA 1
ATOM 1345 C C . GLN A 1 166 ? -3.432 -16.212 3.861 1.00 67.12 166 GLN A C 1
ATOM 1347 O O . GLN A 1 166 ? -3.633 -15.894 5.029 1.00 67.12 166 GLN A O 1
ATOM 1352 N N . GLN A 1 167 ? -2.414 -16.999 3.506 1.00 70.44 167 GLN A N 1
ATOM 1353 C CA . GLN A 1 167 ? -1.427 -17.494 4.466 1.00 70.44 167 GLN A CA 1
ATOM 1354 C C . GLN A 1 167 ? -0.636 -16.360 5.119 1.00 70.44 167 GLN A C 1
ATOM 1356 O O . GLN A 1 167 ? -0.389 -16.416 6.320 1.00 70.44 167 GLN A O 1
ATOM 1361 N N . ASP A 1 168 ? -0.248 -15.332 4.365 1.00 67.94 168 ASP A N 1
ATOM 1362 C CA . ASP A 1 168 ? 0.521 -14.217 4.923 1.00 67.94 168 ASP A CA 1
ATOM 1363 C C . ASP A 1 168 ? -0.338 -13.299 5.800 1.00 67.94 168 ASP A C 1
ATOM 1365 O O . ASP A 1 168 ? 0.123 -12.891 6.866 1.00 67.94 168 ASP A O 1
ATOM 1369 N N . ILE A 1 169 ? -1.616 -13.099 5.454 1.00 67.56 169 ILE A N 1
ATOM 1370 C CA . ILE A 1 169 ? -2.594 -12.467 6.354 1.00 67.56 169 ILE A CA 1
ATOM 1371 C C . ILE A 1 169 ? -2.758 -13.292 7.630 1.00 67.56 169 ILE A C 1
ATOM 1373 O O . ILE A 1 169 ? -2.738 -12.736 8.724 1.00 67.56 169 ILE A O 1
ATOM 1377 N N . GLN A 1 170 ? -2.909 -14.614 7.515 1.00 67.56 170 GLN A N 1
ATOM 1378 C CA . GLN A 1 170 ? -3.097 -15.467 8.685 1.00 67.56 170 GLN A CA 1
ATOM 1379 C C . GLN A 1 170 ? -1.867 -15.421 9.596 1.00 67.56 170 GLN A C 1
ATOM 1381 O O . GLN A 1 170 ? -2.012 -15.233 10.796 1.00 67.56 170 GLN A O 1
ATOM 1386 N N . LYS A 1 171 ? -0.651 -15.445 9.036 1.00 70.50 171 LYS A N 1
ATOM 1387 C CA . LYS A 1 171 ? 0.585 -15.215 9.804 1.00 70.50 171 LYS A CA 1
ATOM 1388 C C . LYS A 1 171 ? 0.619 -13.831 10.452 1.00 70.50 171 LYS A C 1
ATOM 1390 O O . LYS A 1 171 ? 1.074 -13.716 11.587 1.00 70.50 171 LYS A O 1
ATOM 1395 N N . SER A 1 172 ? 0.156 -12.788 9.755 1.00 65.56 172 SER A N 1
ATOM 1396 C CA . SER A 1 172 ? 0.012 -11.442 10.327 1.00 65.56 172 SER A CA 1
ATOM 1397 C C . SER A 1 172 ? -0.966 -11.407 11.489 1.00 65.56 172 SER A C 1
ATOM 1399 O O . SER A 1 172 ? -0.757 -10.629 12.406 1.00 65.56 172 SER A O 1
ATOM 1401 N N . ILE A 1 173 ? -2.011 -12.232 11.476 1.00 65.88 173 ILE A N 1
ATOM 1402 C CA . ILE A 1 173 ? -2.980 -12.341 12.571 1.00 65.88 173 ILE A CA 1
ATOM 1403 C C . ILE A 1 173 ? -2.392 -13.162 13.729 1.00 65.88 173 ILE A C 1
ATOM 1405 O O . ILE A 1 173 ? -2.458 -12.733 14.882 1.00 65.88 173 ILE A O 1
ATOM 1409 N N . ASP A 1 174 ? -1.774 -14.302 13.426 1.00 67.19 174 ASP A N 1
ATOM 1410 C CA . ASP A 1 174 ? -1.254 -15.257 14.409 1.00 67.19 174 ASP A CA 1
ATOM 1411 C C . ASP A 1 174 ? -0.015 -14.716 15.143 1.00 67.19 174 ASP A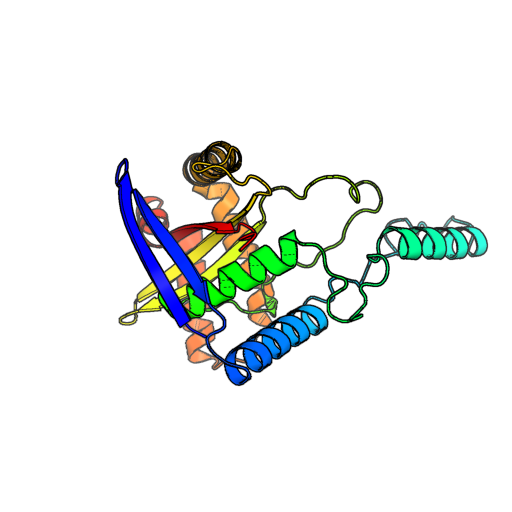 C 1
ATOM 1413 O O . ASP A 1 174 ? 0.140 -14.922 16.344 1.00 67.19 174 ASP A O 1
ATOM 1417 N N . ASN A 1 175 ? 0.849 -13.969 14.444 1.00 65.69 175 ASN A N 1
ATOM 1418 C CA . ASN A 1 175 ? 2.034 -13.297 14.995 1.00 65.69 175 ASN A CA 1
ATOM 1419 C C . ASN A 1 175 ? 1.870 -11.763 15.013 1.00 65.69 175 ASN A C 1
ATOM 1421 O O . ASN A 1 175 ? 2.845 -11.012 14.880 1.00 65.69 175 ASN A O 1
ATOM 1425 N N . LYS A 1 176 ? 0.621 -11.292 15.152 1.00 63.94 176 LYS A N 1
ATOM 1426 C CA . LYS A 1 176 ? 0.260 -9.867 15.074 1.00 63.94 176 LYS A CA 1
ATOM 1427 C C . LYS A 1 176 ? 1.081 -8.983 15.992 1.00 63.94 176 LYS A C 1
ATOM 1429 O O . LYS A 1 176 ? 1.468 -7.898 15.587 1.00 63.94 176 LYS A O 1
ATOM 1434 N N . GLU A 1 177 ? 1.380 -9.438 17.206 1.00 64.25 177 GLU A N 1
ATOM 1435 C CA . GLU A 1 177 ? 2.013 -8.586 18.214 1.00 64.25 177 GLU A CA 1
ATOM 1436 C C . GLU A 1 177 ? 3.401 -8.139 17.759 1.00 64.25 177 GLU A C 1
ATOM 1438 O O . GLU A 1 177 ? 3.665 -6.943 17.698 1.00 64.25 177 GLU A O 1
ATOM 1443 N N . ASN A 1 178 ? 4.259 -9.071 17.347 1.00 71.12 178 ASN A N 1
ATOM 1444 C CA . ASN A 1 178 ? 5.623 -8.728 16.957 1.00 71.12 178 ASN A CA 1
ATOM 1445 C C . ASN A 1 178 ? 5.674 -8.074 15.574 1.00 71.12 178 ASN A C 1
ATOM 1447 O O . ASN A 1 178 ? 6.348 -7.059 15.408 1.00 71.12 178 ASN A O 1
ATOM 1451 N N . ARG A 1 179 ? 4.944 -8.613 14.586 1.00 73.94 179 ARG A N 1
ATOM 1452 C CA . ARG A 1 179 ? 4.962 -8.072 13.216 1.00 73.94 179 ARG A CA 1
ATOM 1453 C C . ARG A 1 179 ? 4.340 -6.678 13.165 1.00 73.94 179 ARG A C 1
ATOM 1455 O O . ARG A 1 179 ? 4.971 -5.755 12.666 1.00 73.94 179 ARG A O 1
ATOM 1462 N N . VAL A 1 180 ? 3.144 -6.493 13.728 1.00 76.06 180 VAL A N 1
ATOM 1463 C CA . VAL A 1 180 ? 2.449 -5.199 13.662 1.00 76.06 180 VAL A CA 1
ATOM 1464 C C . VAL A 1 180 ? 3.147 -4.143 14.514 1.00 76.06 180 VAL A C 1
ATOM 1466 O O . VAL A 1 180 ? 3.258 -3.003 14.075 1.00 76.06 180 VAL A O 1
ATOM 1469 N N . THR A 1 181 ? 3.691 -4.499 15.682 1.00 78.75 181 THR A N 1
ATOM 1470 C CA . THR A 1 181 ? 4.478 -3.542 16.479 1.00 78.75 181 THR A CA 1
ATOM 1471 C C . THR A 1 181 ? 5.687 -3.033 15.697 1.00 78.75 181 THR A C 1
ATOM 1473 O O . THR A 1 181 ? 5.955 -1.832 15.704 1.00 78.75 181 THR A O 1
ATOM 1476 N N . LEU A 1 182 ? 6.391 -3.910 14.971 1.00 79.94 182 LEU A N 1
ATOM 1477 C CA . LEU A 1 182 ? 7.500 -3.499 14.108 1.00 79.94 182 LEU A CA 1
ATOM 1478 C C . LEU A 1 182 ? 7.037 -2.552 12.993 1.00 79.94 182 LEU A C 1
ATOM 1480 O O . LEU A 1 182 ? 7.684 -1.529 12.778 1.00 79.94 182 LEU A O 1
ATOM 1484 N N . GLU A 1 183 ? 5.910 -2.840 12.337 1.00 81.94 183 GLU A N 1
ATOM 1485 C CA . GLU A 1 183 ? 5.333 -1.952 11.317 1.00 81.94 183 GLU A CA 1
ATOM 1486 C C . GLU A 1 183 ? 4.955 -0.580 11.893 1.00 81.94 183 GLU A C 1
ATOM 1488 O O . GLU A 1 183 ? 5.287 0.448 11.302 1.00 81.94 183 GLU A O 1
ATOM 1493 N N . ILE A 1 184 ? 4.329 -0.535 13.074 1.00 84.81 184 ILE A N 1
ATOM 1494 C CA . ILE A 1 184 ? 3.983 0.724 13.747 1.00 84.81 184 ILE A CA 1
ATOM 1495 C C . ILE A 1 184 ? 5.251 1.513 14.085 1.00 84.81 184 ILE A C 1
ATOM 1497 O O . ILE A 1 184 ? 5.321 2.707 13.802 1.00 84.81 184 ILE A O 1
ATOM 1501 N N . LEU A 1 185 ? 6.274 0.871 14.656 1.00 84.00 185 LEU A N 1
ATOM 1502 C CA . LEU A 1 185 ? 7.532 1.534 15.012 1.00 84.00 185 LEU A CA 1
ATOM 1503 C C . LEU A 1 185 ? 8.259 2.089 13.779 1.00 84.00 185 LEU A C 1
ATOM 1505 O O . LEU A 1 185 ? 8.757 3.219 13.810 1.00 84.00 185 LEU A O 1
ATOM 1509 N N . GLN A 1 186 ? 8.301 1.322 12.687 1.00 81.81 186 GLN A N 1
ATOM 1510 C CA . GLN A 1 186 ? 8.870 1.770 11.414 1.00 81.81 186 GLN A CA 1
ATOM 1511 C C . GLN A 1 186 ? 8.085 2.956 10.846 1.00 81.81 186 GLN A C 1
ATOM 1513 O O . GLN A 1 186 ? 8.684 3.972 10.486 1.00 81.81 186 GLN A O 1
ATOM 1518 N N . TYR A 1 187 ? 6.754 2.873 10.850 1.00 85.81 187 TYR A N 1
ATOM 1519 C CA . TYR A 1 187 ? 5.882 3.956 10.409 1.00 85.81 187 TYR A CA 1
ATOM 1520 C C . TYR A 1 187 ? 6.091 5.227 11.241 1.00 85.81 187 TYR A C 1
ATOM 1522 O O . TYR A 1 187 ? 6.341 6.296 10.686 1.00 85.81 187 TYR A O 1
ATOM 1530 N N . MET A 1 188 ? 6.094 5.108 12.574 1.00 85.62 188 MET A N 1
ATOM 1531 C CA . MET A 1 188 ? 6.374 6.207 13.506 1.00 85.62 188 MET A CA 1
ATOM 1532 C C . MET A 1 188 ? 7.751 6.836 13.279 1.00 85.62 188 MET A C 1
ATOM 1534 O O . MET A 1 188 ? 7.919 8.029 13.520 1.00 85.62 188 MET A O 1
ATOM 1538 N N . SER A 1 189 ? 8.752 6.064 12.848 1.00 82.81 189 SER A N 1
ATOM 1539 C CA . SER A 1 189 ? 10.069 6.597 12.482 1.00 82.81 189 SER A CA 1
ATOM 1540 C C . SER A 1 189 ? 9.998 7.444 11.207 1.00 82.81 189 SER A C 1
ATOM 1542 O O . SER A 1 189 ? 10.548 8.547 11.170 1.00 82.81 189 SER A O 1
ATOM 1544 N N . GLY A 1 190 ? 9.273 6.964 10.193 1.00 80.75 190 GLY A N 1
ATOM 1545 C CA . GLY A 1 190 ? 9.097 7.655 8.916 1.00 80.75 190 GLY A CA 1
ATOM 1546 C C . GLY A 1 190 ? 8.312 8.960 9.040 1.00 80.75 190 GLY A C 1
ATOM 1547 O O . GLY A 1 190 ? 8.782 10.012 8.595 1.00 80.75 190 GLY A O 1
ATOM 1548 N N . ILE A 1 191 ? 7.156 8.925 9.715 1.00 84.31 191 ILE A N 1
ATOM 1549 C CA . ILE A 1 191 ? 6.225 10.066 9.746 1.00 84.31 191 ILE A CA 1
ATOM 1550 C C . ILE A 1 191 ? 6.754 11.305 10.478 1.00 84.31 191 ILE A C 1
ATOM 1552 O O . ILE A 1 191 ? 6.232 12.397 10.278 1.00 84.31 191 ILE A O 1
ATOM 1556 N N . ARG A 1 192 ?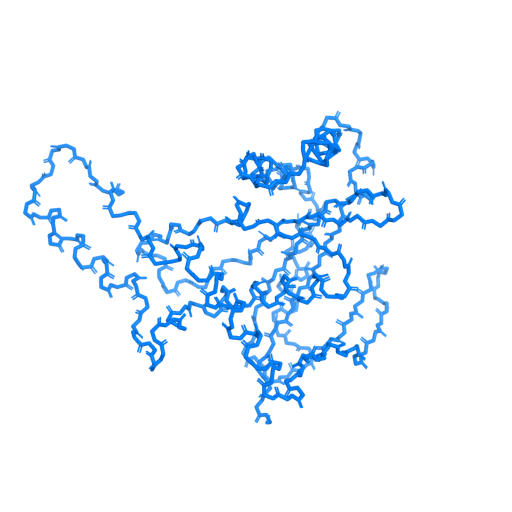 7.821 11.176 11.279 1.00 76.69 192 ARG A N 1
ATOM 1557 C CA . ARG A 1 192 ? 8.488 12.312 11.948 1.00 76.69 192 ARG A CA 1
ATOM 1558 C C . ARG A 1 192 ? 8.960 13.390 10.975 1.00 76.69 192 ARG A C 1
ATOM 1560 O O . ARG A 1 192 ? 9.132 14.533 11.377 1.00 76.69 192 ARG A O 1
ATOM 1567 N N . ASN A 1 193 ? 9.202 13.019 9.719 1.00 75.62 193 ASN A N 1
ATOM 1568 C CA . ASN A 1 193 ? 9.685 13.934 8.689 1.00 75.62 193 ASN A CA 1
ATOM 1569 C C . ASN A 1 193 ? 8.563 14.478 7.791 1.00 75.62 193 ASN A C 1
ATOM 1571 O O . ASN A 1 193 ? 8.847 15.219 6.848 1.00 75.62 193 ASN A O 1
ATOM 1575 N N . VAL A 1 194 ? 7.306 14.105 8.048 1.00 79.50 194 VAL A N 1
ATOM 1576 C CA . VAL A 1 194 ? 6.168 14.520 7.225 1.00 79.50 194 VAL A CA 1
ATOM 1577 C C . VAL A 1 194 ? 5.830 15.976 7.506 1.00 79.50 194 VAL A C 1
ATOM 1579 O O . VAL A 1 194 ? 5.702 16.405 8.651 1.00 79.50 194 VAL A O 1
ATOM 1582 N N . LYS A 1 195 ? 5.609 16.737 6.436 1.00 74.31 195 LYS A N 1
ATOM 1583 C CA . LYS A 1 195 ? 5.095 18.106 6.523 1.00 74.31 195 LYS A CA 1
ATOM 1584 C C . LYS A 1 195 ? 3.575 18.083 6.720 1.00 74.31 195 LYS A C 1
ATOM 1586 O O . LYS A 1 195 ? 2.831 18.172 5.747 1.00 74.31 195 LYS A O 1
ATOM 1591 N N . MET A 1 196 ? 3.122 17.9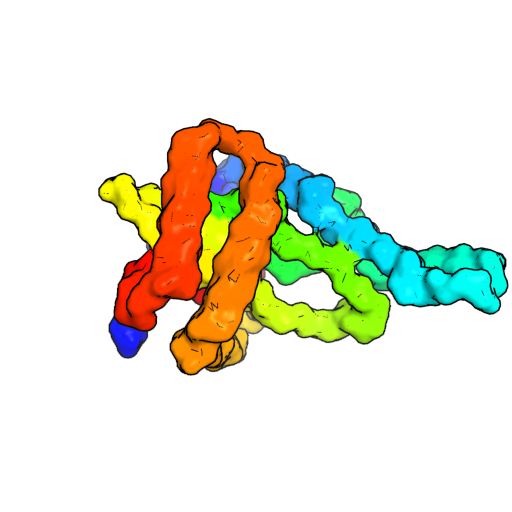58 7.965 1.00 79.50 196 MET A N 1
ATOM 1592 C CA . MET A 1 196 ? 1.706 18.046 8.353 1.00 79.50 196 MET A CA 1
ATOM 1593 C C . MET A 1 196 ? 1.513 18.977 9.559 1.00 79.50 196 MET A C 1
ATOM 1595 O O . MET A 1 196 ? 2.488 19.434 10.148 1.00 79.50 196 MET A O 1
ATOM 1599 N N . LYS A 1 197 ? 0.260 19.285 9.917 1.00 80.06 197 LYS A N 1
ATOM 1600 C CA . LYS A 1 197 ? -0.037 20.113 11.095 1.00 80.06 197 LYS A CA 1
ATOM 1601 C C . LYS A 1 197 ? 0.339 19.362 12.373 1.00 80.06 197 LYS A C 1
ATOM 1603 O O . LYS A 1 197 ? -0.097 18.227 12.554 1.00 80.06 197 LYS A O 1
ATOM 1608 N N . ASP A 1 198 ? 1.027 20.036 13.291 1.00 78.44 198 ASP A N 1
ATOM 1609 C CA . ASP A 1 198 ? 1.504 19.439 14.548 1.00 78.44 198 ASP A CA 1
ATOM 1610 C C . ASP A 1 198 ? 0.388 18.766 15.356 1.00 78.44 198 ASP A C 1
ATOM 1612 O O . ASP A 1 198 ? 0.578 17.682 15.892 1.00 78.44 198 ASP A O 1
ATOM 1616 N N . VAL A 1 199 ? -0.813 19.355 15.385 1.00 85.44 199 VAL A N 1
ATOM 1617 C CA . VAL A 1 199 ? -1.968 18.788 16.103 1.00 85.44 199 VAL A CA 1
ATOM 1618 C C . VAL A 1 199 ? -2.398 17.439 15.522 1.00 85.44 199 VAL A C 1
ATOM 1620 O O . VAL A 1 199 ? -2.750 16.525 16.261 1.00 85.44 199 VAL A O 1
ATOM 1623 N N . GLU A 1 200 ? -2.389 17.297 14.199 1.00 84.19 200 GLU A N 1
ATOM 1624 C CA . GLU A 1 200 ? -2.771 16.050 13.536 1.00 84.19 200 GLU A CA 1
ATOM 1625 C C . GLU A 1 200 ? -1.680 14.989 13.698 1.00 84.19 200 GLU A C 1
ATOM 1627 O O . GLU A 1 200 ? -1.983 13.850 14.060 1.00 84.19 200 GLU A O 1
ATOM 1632 N N . LEU A 1 201 ? -0.413 15.389 13.546 1.00 86.19 201 LEU A N 1
ATOM 1633 C CA . LEU A 1 201 ? 0.736 14.521 13.794 1.00 86.19 201 LEU A CA 1
ATOM 1634 C C . LEU A 1 201 ? 0.732 13.991 15.227 1.00 86.19 201 LEU A C 1
ATOM 1636 O O . LEU A 1 201 ? 0.874 12.789 15.433 1.00 86.19 201 LEU A O 1
ATOM 1640 N N . GLN A 1 202 ? 0.517 14.870 16.208 1.00 86.75 202 GLN A N 1
ATOM 1641 C CA . GLN A 1 202 ? 0.469 14.500 17.618 1.00 86.75 202 GLN A CA 1
ATOM 1642 C C . GLN A 1 202 ? -0.647 13.490 17.879 1.00 86.75 202 GLN A C 1
ATOM 1644 O O . GLN A 1 202 ? -0.410 12.468 18.511 1.00 86.75 202 GLN A O 1
ATOM 1649 N N . ARG A 1 203 ? -1.843 13.715 17.323 1.00 90.06 203 ARG A N 1
ATOM 1650 C CA . ARG A 1 203 ? -2.965 12.774 17.457 1.00 90.06 203 ARG A CA 1
ATOM 1651 C C . ARG A 1 203 ? -2.649 11.395 16.880 1.00 90.06 203 ARG A C 1
ATOM 1653 O O . ARG A 1 203 ? -3.025 10.392 17.484 1.00 90.06 203 ARG A O 1
ATOM 1660 N N . ILE A 1 204 ? -1.979 11.339 15.728 1.00 88.44 204 ILE A N 1
ATOM 1661 C CA . ILE A 1 204 ? -1.548 10.078 15.112 1.00 88.44 204 ILE A CA 1
ATOM 1662 C C . ILE A 1 204 ? -0.486 9.403 15.987 1.00 88.44 204 ILE A C 1
ATOM 1664 O O . ILE A 1 204 ? -0.610 8.218 16.279 1.00 88.44 204 ILE A O 1
ATOM 1668 N N . ILE A 1 205 ? 0.527 10.141 16.449 1.00 87.56 205 ILE A N 1
ATOM 1669 C CA . ILE A 1 205 ? 1.591 9.610 17.312 1.00 87.56 205 ILE A CA 1
ATOM 1670 C C . ILE A 1 205 ? 1.018 9.078 18.628 1.00 87.56 205 ILE A C 1
ATOM 1672 O O . ILE A 1 205 ? 1.362 7.965 19.017 1.00 87.56 205 ILE A O 1
ATOM 1676 N N . ASP A 1 206 ? 0.122 9.819 19.280 1.00 87.81 206 ASP A N 1
ATOM 1677 C CA . ASP A 1 206 ? -0.519 9.411 20.533 1.00 87.81 206 ASP A CA 1
ATOM 1678 C C . ASP A 1 206 ? -1.347 8.137 20.348 1.00 87.81 206 ASP A C 1
ATOM 1680 O O . ASP A 1 206 ? -1.319 7.241 21.192 1.00 87.81 206 ASP A O 1
ATOM 1684 N N . PHE A 1 207 ? -2.079 8.038 19.236 1.00 89.50 207 PHE A N 1
ATOM 1685 C CA . PHE A 1 207 ? -2.818 6.832 18.874 1.00 89.50 207 PHE A CA 1
ATOM 1686 C C . PHE A 1 207 ? -1.883 5.631 18.678 1.00 89.50 207 PHE A C 1
ATOM 1688 O O . PHE A 1 207 ? -2.111 4.576 19.265 1.00 89.50 207 PHE A O 1
ATOM 1695 N N . LEU A 1 208 ? -0.809 5.790 17.901 1.00 88.56 208 LEU A N 1
ATOM 1696 C CA . LEU A 1 208 ? 0.147 4.713 17.631 1.00 88.56 208 LEU A CA 1
ATOM 1697 C C . LEU A 1 208 ? 0.915 4.291 18.891 1.00 88.56 208 LEU A C 1
ATOM 1699 O O . LEU A 1 208 ? 1.119 3.100 19.113 1.00 88.56 208 LEU A O 1
ATOM 1703 N N . ALA A 1 209 ? 1.284 5.244 19.750 1.00 86.00 209 ALA A N 1
ATOM 1704 C CA . ALA A 1 209 ? 1.904 4.962 21.040 1.00 86.00 209 ALA A CA 1
ATOM 1705 C C . ALA A 1 209 ? 0.964 4.140 21.932 1.00 86.00 209 ALA A C 1
ATOM 1707 O O . ALA A 1 209 ? 1.382 3.118 22.472 1.00 86.00 209 ALA A O 1
ATOM 1708 N N . LYS A 1 210 ? -0.318 4.524 22.012 1.00 84.81 210 LYS A N 1
ATOM 1709 C CA . LYS A 1 210 ? -1.340 3.754 22.737 1.00 84.81 210 LYS A CA 1
ATOM 1710 C C . LYS A 1 210 ? -1.531 2.355 22.169 1.00 84.81 210 LYS A C 1
ATOM 1712 O O . LYS A 1 210 ? -1.724 1.436 22.950 1.00 84.81 210 LYS A O 1
ATOM 1717 N N . LEU A 1 211 ? -1.447 2.173 20.850 1.00 80.44 211 LEU A N 1
ATOM 1718 C CA . LEU A 1 211 ? -1.491 0.834 20.260 1.00 80.44 211 LEU A CA 1
ATOM 1719 C C . LEU A 1 211 ? -0.310 -0.027 20.711 1.00 80.44 211 LEU A C 1
ATOM 1721 O O . LEU A 1 211 ? -0.513 -1.182 21.058 1.00 80.44 211 LEU A O 1
ATOM 1725 N N . ILE A 1 212 ? 0.903 0.526 20.765 1.00 79.19 212 ILE A N 1
ATOM 1726 C CA . ILE A 1 212 ? 2.086 -0.226 21.210 1.00 79.19 212 ILE A CA 1
ATOM 1727 C C . ILE A 1 212 ? 2.006 -0.573 22.704 1.00 79.19 212 ILE A C 1
ATOM 1729 O O . ILE A 1 212 ? 2.390 -1.671 23.101 1.00 79.19 212 ILE A O 1
ATOM 1733 N N . THR A 1 213 ? 1.552 0.361 23.544 1.00 80.44 213 THR A N 1
ATOM 1734 C CA . THR A 1 213 ? 1.574 0.206 25.010 1.00 80.44 213 THR A CA 1
ATOM 1735 C C . THR A 1 213 ? 0.273 -0.344 25.602 1.00 80.44 213 THR A C 1
ATOM 1737 O O . THR A 1 213 ? 0.219 -0.596 26.803 1.00 80.44 213 THR A O 1
ATOM 1740 N N . GLY A 1 214 ? -0.792 -0.431 24.804 1.00 69.06 214 GLY A N 1
ATOM 1741 C CA . GLY A 1 214 ? -2.150 -0.766 25.231 1.00 69.06 214 GLY A CA 1
ATOM 1742 C C . GLY A 1 214 ? -2.434 -2.267 25.306 1.00 69.06 214 GLY A C 1
ATOM 1743 O O . GLY A 1 214 ? -1.574 -3.114 25.065 1.00 69.06 214 GLY A O 1
ATOM 1744 N N . ASN A 1 215 ? -3.678 -2.609 25.648 1.00 64.12 215 ASN A N 1
ATOM 1745 C CA . ASN A 1 215 ? -4.087 -3.998 25.848 1.00 64.12 215 ASN A CA 1
ATOM 1746 C C . ASN A 1 215 ? -4.358 -4.721 24.512 1.00 64.12 215 ASN A C 1
ATOM 1748 O O . ASN A 1 215 ? -4.828 -4.140 23.534 1.00 64.12 215 ASN A O 1
ATOM 1752 N N . ARG A 1 216 ? -4.123 -6.041 24.491 1.00 59.16 216 ARG A N 1
ATOM 1753 C CA . ARG A 1 216 ? -4.117 -6.896 23.280 1.00 59.16 216 ARG A CA 1
ATOM 1754 C C . ARG A 1 216 ? -5.410 -6.896 22.449 1.00 59.16 216 ARG A C 1
ATOM 1756 O O . ARG A 1 216 ? -5.362 -7.167 21.248 1.00 59.16 216 ARG A O 1
ATOM 1763 N N . THR A 1 217 ? -6.558 -6.648 23.075 1.00 60.25 217 THR A N 1
ATOM 1764 C CA . THR A 1 217 ? -7.876 -6.592 22.422 1.00 60.25 217 THR A CA 1
ATOM 1765 C C . THR A 1 217 ? -8.081 -5.288 21.651 1.00 60.25 217 THR A C 1
ATOM 1767 O O . THR A 1 217 ? -8.560 -5.329 20.523 1.00 60.25 217 THR A O 1
ATOM 1770 N N . GLU A 1 218 ? -7.625 -4.153 22.190 1.00 58.75 218 GLU A N 1
ATOM 1771 C CA . GLU A 1 218 ? -7.748 -2.834 21.544 1.00 58.75 218 GLU A CA 1
ATOM 1772 C C . GLU A 1 218 ? -6.895 -2.730 20.271 1.00 58.75 218 GLU A C 1
ATOM 1774 O O . GLU A 1 218 ? -7.273 -2.047 19.314 1.00 58.75 218 GLU A O 1
ATOM 1779 N N . LEU A 1 219 ? -5.771 -3.457 20.230 1.00 59.91 219 LEU A N 1
ATOM 1780 C CA . LEU A 1 219 ? -4.884 -3.524 19.071 1.00 59.91 219 LEU A CA 1
ATOM 1781 C C . LEU A 1 219 ? -5.596 -4.112 17.840 1.00 59.91 219 LEU A C 1
ATOM 1783 O O . LEU A 1 219 ? -5.505 -3.557 16.749 1.00 59.91 219 LEU A O 1
ATOM 1787 N N . ALA A 1 220 ? -6.329 -5.219 18.009 1.00 61.09 220 ALA A N 1
ATOM 1788 C CA . ALA A 1 220 ? -6.941 -5.943 16.892 1.00 61.09 220 ALA A CA 1
ATOM 1789 C C . ALA A 1 220 ? -8.069 -5.147 16.214 1.00 61.09 220 ALA A C 1
ATOM 1791 O O . ALA A 1 220 ? -8.137 -5.117 14.988 1.00 61.09 220 ALA A O 1
ATOM 1792 N N . ASP A 1 221 ? -8.898 -4.447 16.991 1.00 67.12 221 ASP A N 1
ATOM 1793 C CA . ASP A 1 221 ? -10.023 -3.655 16.465 1.00 67.12 221 ASP A CA 1
ATOM 1794 C C . ASP A 1 221 ? -9.575 -2.349 15.781 1.00 67.12 221 ASP A C 1
ATOM 1796 O O . ASP A 1 221 ? -10.312 -1.734 14.989 1.00 67.12 221 ASP A O 1
ATOM 1800 N N . SER A 1 222 ? -8.342 -1.935 16.076 1.00 72.62 222 SER A N 1
ATOM 1801 C CA . SER A 1 222 ? -7.723 -0.700 15.601 1.00 72.62 222 SER A CA 1
ATOM 1802 C C . SER A 1 222 ? -6.822 -0.893 14.380 1.00 72.62 222 SER A C 1
ATOM 1804 O O . SER A 1 222 ? -6.373 0.104 13.808 1.00 72.62 222 SER A O 1
ATOM 1806 N N . ILE A 1 223 ? -6.584 -2.141 13.957 1.00 73.56 223 ILE A N 1
ATOM 1807 C CA . ILE A 1 223 ? -5.797 -2.483 12.768 1.00 73.56 223 ILE A CA 1
ATOM 1808 C C . ILE A 1 223 ? -6.724 -2.935 11.635 1.00 73.56 223 ILE A C 1
ATOM 1810 O O . ILE A 1 223 ? -7.627 -3.746 11.825 1.00 73.56 223 ILE A O 1
ATOM 1814 N N . MET A 1 224 ? -6.485 -2.430 10.428 1.00 73.88 224 MET A N 1
ATOM 1815 C CA . MET A 1 224 ? -7.132 -2.901 9.204 1.00 73.88 224 MET A CA 1
ATOM 1816 C C . MET A 1 224 ? -6.110 -3.535 8.270 1.00 73.88 224 MET A C 1
ATOM 1818 O O . MET A 1 224 ? -5.187 -2.856 7.826 1.00 73.88 224 MET A O 1
ATOM 1822 N N . PHE A 1 225 ? -6.326 -4.804 7.925 1.00 69.06 225 PHE A N 1
ATOM 1823 C CA . PHE A 1 225 ? -5.570 -5.484 6.879 1.00 69.06 225 PHE A CA 1
ATOM 1824 C C . PHE A 1 225 ? -6.293 -5.370 5.536 1.00 69.06 225 PHE A C 1
ATOM 1826 O O . PHE A 1 225 ? -7.459 -5.753 5.431 1.00 69.06 225 PHE A O 1
ATOM 1833 N N . PHE A 1 226 ? -5.602 -4.880 4.507 1.00 67.06 226 PHE A N 1
ATOM 1834 C CA . PHE A 1 226 ? -6.107 -4.892 3.132 1.00 67.06 226 PHE A CA 1
ATOM 1835 C C . PHE A 1 226 ? -5.289 -5.857 2.279 1.00 67.06 226 PHE A C 1
ATOM 1837 O O . PHE A 1 226 ? -4.182 -5.500 1.879 1.00 67.06 226 PHE A O 1
ATOM 1844 N N . PRO A 1 227 ? -5.812 -7.052 1.965 1.00 62.84 227 PRO A N 1
ATOM 1845 C CA . PRO A 1 227 ? -5.240 -7.866 0.907 1.00 62.84 227 PRO A CA 1
ATOM 1846 C C . PRO A 1 227 ? -5.539 -7.244 -0.453 1.00 62.84 227 PRO A C 1
ATOM 1848 O O . PRO A 1 227 ? -6.705 -7.129 -0.837 1.00 62.84 227 PRO A O 1
ATOM 1851 N N . VAL A 1 228 ? -4.500 -6.875 -1.199 1.00 62.97 228 VAL A N 1
ATOM 1852 C CA . VAL A 1 228 ? -4.655 -6.381 -2.573 1.00 62.97 228 VAL A CA 1
ATOM 1853 C C . VAL A 1 228 ? -3.960 -7.319 -3.542 1.00 62.97 228 VAL A C 1
ATOM 1855 O O . VAL A 1 228 ? -2.761 -7.570 -3.436 1.00 62.97 228 VAL A O 1
ATOM 1858 N N . LEU A 1 229 ? -4.735 -7.809 -4.508 1.00 59.84 229 LEU A N 1
ATOM 1859 C CA . LEU A 1 229 ? -4.251 -8.581 -5.639 1.00 59.84 229 LEU A CA 1
ATOM 1860 C C . LEU A 1 229 ? -4.429 -7.768 -6.922 1.00 59.84 229 LEU A C 1
ATOM 1862 O O . LEU A 1 229 ? -5.554 -7.409 -7.264 1.00 59.84 229 LEU A O 1
ATOM 1866 N N . ILE A 1 230 ? -3.340 -7.520 -7.652 1.00 60.03 230 ILE A N 1
ATOM 1867 C CA . ILE A 1 230 ? -3.399 -6.826 -8.948 1.00 60.03 230 ILE A CA 1
ATOM 1868 C C . ILE A 1 230 ? -3.083 -7.802 -10.076 1.00 60.03 230 ILE A C 1
ATOM 1870 O O . ILE A 1 230 ? -2.026 -8.445 -10.080 1.00 60.03 230 ILE A O 1
ATOM 1874 N N . ARG A 1 231 ? -3.998 -7.875 -11.049 1.00 59.97 231 ARG A N 1
ATOM 1875 C CA . ARG A 1 231 ? -3.820 -8.624 -12.296 1.00 59.97 231 ARG A CA 1
ATOM 1876 C C . ARG A 1 231 ? -3.686 -7.678 -13.483 1.00 59.97 231 ARG A C 1
ATOM 1878 O O . ARG A 1 231 ? -4.211 -6.567 -13.457 1.00 59.97 231 ARG A O 1
ATOM 1885 N N . ASN A 1 232 ? -3.030 -8.157 -14.531 1.00 56.59 232 ASN A N 1
ATOM 1886 C CA . ASN A 1 232 ? -3.084 -7.517 -15.837 1.00 56.59 232 ASN A CA 1
ATOM 1887 C C . ASN A 1 232 ? -4.350 -7.998 -16.563 1.00 56.59 232 ASN A C 1
ATOM 1889 O O . ASN A 1 232 ? -4.563 -9.205 -16.670 1.00 56.59 232 ASN A O 1
ATOM 1893 N N . ASN A 1 233 ? -5.197 -7.085 -17.034 1.00 52.75 233 ASN A N 1
ATOM 1894 C CA . ASN A 1 233 ? -6.290 -7.443 -17.936 1.00 52.75 233 ASN A CA 1
ATOM 1895 C C . ASN A 1 233 ? -5.732 -7.422 -19.364 1.00 52.75 233 ASN A C 1
ATOM 1897 O O . ASN A 1 233 ? -5.265 -6.385 -19.815 1.00 52.75 233 ASN A O 1
ATOM 1901 N N . LEU A 1 234 ? -5.757 -8.560 -20.064 1.00 46.59 234 LEU A N 1
ATOM 1902 C CA . LEU A 1 234 ? -5.295 -8.677 -21.458 1.00 46.59 234 LEU A CA 1
ATOM 1903 C C . LEU A 1 234 ? -6.331 -8.211 -22.502 1.00 46.59 234 LEU A C 1
ATOM 1905 O O . LEU A 1 234 ? -6.191 -8.554 -23.673 1.00 46.59 234 LEU A O 1
ATOM 1909 N N . ASN A 1 235 ? -7.350 -7.452 -22.094 1.00 41.44 235 ASN A N 1
ATOM 1910 C CA . ASN A 1 235 ? -8.355 -6.909 -23.010 1.00 41.44 235 ASN A CA 1
ATOM 1911 C C . ASN A 1 235 ? -8.040 -5.457 -23.347 1.00 41.44 235 ASN A C 1
ATOM 1913 O O . ASN A 1 235 ? -7.946 -4.664 -22.384 1.00 41.44 235 ASN A O 1
#

Secondary structure (DSSP, 8-state):
-EEEEEEEEEETTEEEEEEEEE--SHHHHHHHHHHHHHHHHHHTTT---GGGG--TTS-HHHHHHHHHHHHHHHS----SSGGG---HHHHHHHHHHHHHHHHH-EE--GGGSPP----GGGTTSPPP-EEEEEEEEETTEEEEEEEEEEEE---SSS-THHHHHHHHHHHHHHTHHHHHHHHHHHHHHHHTT----HHHHHHHHHHHHHHHHS-HHHHHHHEEEEEEEEE----

Foldseek 3Di:
DDKDWPDWDADPNDIDTDIDDDQPDPVSVVVLVVLLLVLLVLLCQLPAPLCPPVDVPDDPVVSVVVSVVLSVQSQQDDDPDNSPSDDPLSVQVSVVVVSCCVPVVKAADSLLPDRDNDDSVCSPPDDQWDWGWTWHADPNAIAIETEGEDEDADPDPPDPVVVVLVVVVVVCVVVVLVVVLVSLVSSLVRCVPDPDDPVVNVVSVVVSVCLNVDDPVVVVVRYHYHYYYDYDDPD

Radius of gyration: 19.68 Å; chains: 1; bounding box: 60×39×49 Å

Sequence (235 aa):
MSVKELASTKLNSLTVKLFEYDIDNEQSFTDLKEYLVKKIKKSKVHNVNLNYYGSKNLNPTFVKKFNEQVAKITIPQKAKIPQFDVRRERVTEWMAQLLLEKKYNCMFYEEADKKMNIEPVELSKHTPGIDVPGIRIVDNQIKFVICEVKASEENNIPCSSVTSLQQDIQKSIDNKENRVTLEILQYMSGIRNVKMKDVELQRIIDFLAKLITGNRTELADSIMFFPVLIRNNLN

pLDDT: mean 71.79, std 11.95, range [41.44, 91.0]